Protein AF-A0A1U9X9N3-F1 (afdb_monomer)

Structure (mmCIF, N/CA/C/O backbone):
data_AF-A0A1U9X9N3-F1
#
_entry.id   AF-A0A1U9X9N3-F1
#
loop_
_atom_site.group_PDB
_atom_site.id
_atom_site.type_symbol
_atom_site.label_atom_id
_atom_site.label_alt_id
_atom_site.label_comp_id
_atom_site.label_asym_id
_atom_site.label_entity_id
_atom_site.label_seq_id
_atom_site.pdbx_PDB_ins_code
_atom_site.Cartn_x
_atom_site.Cartn_y
_atom_site.Cartn_z
_atom_site.occupancy
_atom_site.B_iso_or_equiv
_atom_site.auth_seq_id
_atom_site.auth_comp_id
_atom_site.auth_asym_id
_atom_site.auth_atom_id
_atom_site.pdbx_PDB_model_num
ATOM 1 N N . PRO A 1 1 ? 1.519 5.865 19.781 1.00 75.19 1 PRO A N 1
ATOM 2 C CA . PRO A 1 1 ? 1.475 5.989 21.269 1.00 75.19 1 PRO A CA 1
ATOM 3 C C . PRO A 1 1 ? 0.711 7.216 21.795 1.00 75.19 1 PRO A C 1
ATOM 5 O O . PRO A 1 1 ? -0.205 7.050 22.594 1.00 75.19 1 PRO A O 1
ATOM 8 N N . LEU A 1 2 ? 1.055 8.434 21.347 1.00 89.88 2 LEU A N 1
ATOM 9 C CA . LEU A 1 2 ? 0.393 9.666 21.807 1.00 89.88 2 LEU A CA 1
ATOM 10 C C . LEU A 1 2 ? -1.091 9.724 21.425 1.00 89.88 2 LEU A C 1
ATOM 12 O O . LEU A 1 2 ? -1.911 10.037 22.279 1.00 89.88 2 LEU A O 1
ATOM 16 N N . ALA A 1 3 ? -1.445 9.337 20.196 1.00 90.00 3 ALA A N 1
ATOM 17 C CA . ALA A 1 3 ? -2.841 9.275 19.763 1.00 90.00 3 ALA A CA 1
ATOM 18 C C . ALA A 1 3 ? -3.693 8.383 20.688 1.00 90.00 3 ALA A C 1
ATOM 20 O O . ALA A 1 3 ? -4.690 8.845 21.232 1.00 90.00 3 ALA A O 1
ATOM 21 N N . LYS A 1 4 ? -3.223 7.161 20.992 1.00 86.06 4 LYS A N 1
ATOM 22 C CA . LYS A 1 4 ? -3.864 6.256 21.966 1.00 86.06 4 LYS A CA 1
ATOM 23 C C . LYS A 1 4 ? -3.952 6.876 23.368 1.00 86.06 4 LYS A C 1
ATOM 25 O O . LYS A 1 4 ? -5.010 6.831 23.982 1.00 86.06 4 LYS A O 1
ATOM 30 N N . LYS A 1 5 ? -2.868 7.496 23.858 1.00 93.38 5 LYS A N 1
ATOM 31 C CA . LYS A 1 5 ? -2.826 8.172 25.171 1.00 93.38 5 LYS A CA 1
ATOM 32 C C . LYS A 1 5 ? -3.862 9.296 25.282 1.00 93.38 5 LYS A C 1
ATOM 34 O O . LYS A 1 5 ? -4.443 9.478 26.345 1.00 93.38 5 LYS A O 1
ATOM 39 N N . HIS A 1 6 ? -4.072 10.045 24.204 1.00 95.62 6 HIS A N 1
ATOM 40 C CA . HIS A 1 6 ? -4.991 11.182 24.159 1.00 95.62 6 HIS A CA 1
ATOM 41 C C . HIS A 1 6 ? -6.367 10.834 23.575 1.00 95.62 6 HIS A C 1
ATOM 43 O O . HIS A 1 6 ? -7.169 11.736 23.357 1.00 95.62 6 HIS A O 1
ATOM 49 N N . ASN A 1 7 ? -6.650 9.548 23.330 1.00 91.75 7 ASN A N 1
ATOM 50 C CA . ASN A 1 7 ? -7.876 9.075 22.683 1.00 91.75 7 ASN A CA 1
ATOM 51 C C . ASN A 1 7 ? -8.194 9.815 21.363 1.00 91.75 7 ASN A C 1
ATOM 53 O O . ASN A 1 7 ? -9.348 10.087 21.035 1.00 91.75 7 ASN A O 1
ATOM 57 N N . VAL A 1 8 ? -7.146 10.171 20.617 1.00 93.19 8 VAL A N 1
ATOM 58 C CA . VAL A 1 8 ? -7.236 10.812 19.305 1.00 93.19 8 VAL A CA 1
ATOM 59 C C . VAL A 1 8 ? -7.218 9.728 18.238 1.00 93.19 8 VAL A C 1
ATOM 61 O O . VAL A 1 8 ? -6.378 8.827 18.269 1.00 93.19 8 VAL A O 1
ATOM 64 N N . LYS A 1 9 ? -8.132 9.829 17.274 1.00 89.44 9 LYS A N 1
ATOM 65 C CA . LYS A 1 9 ? -8.157 8.944 16.109 1.00 89.44 9 LYS A CA 1
ATOM 66 C C . LYS A 1 9 ? -7.187 9.454 15.052 1.00 89.44 9 LYS A C 1
ATOM 68 O O . LYS A 1 9 ? -7.204 10.635 14.720 1.00 89.44 9 LYS A O 1
ATOM 73 N N . ILE A 1 10 ? -6.361 8.557 14.525 1.00 94.25 10 ILE A N 1
ATOM 74 C CA . ILE A 1 10 ? -5.579 8.808 13.315 1.00 94.25 10 ILE A CA 1
ATOM 75 C C . ILE A 1 10 ? -6.417 8.285 12.154 1.00 94.25 10 ILE A C 1
ATOM 77 O O . ILE A 1 10 ? -6.744 7.101 12.123 1.00 94.25 10 ILE A O 1
ATOM 81 N N . LEU A 1 11 ? -6.800 9.177 11.244 1.00 96.00 11 LEU A N 1
ATOM 82 C CA . LEU A 1 11 ? -7.567 8.827 10.055 1.00 96.00 11 LEU A CA 1
ATOM 83 C C . LEU A 1 11 ? -6.619 8.842 8.848 1.00 96.00 11 LEU A C 1
ATOM 85 O O . LEU A 1 11 ? -6.116 9.915 8.504 1.00 96.00 11 LEU A O 1
ATOM 89 N N . PRO A 1 12 ? -6.331 7.686 8.230 1.00 96.81 12 PRO A N 1
ATOM 90 C CA . PRO A 1 12 ? -5.408 7.625 7.106 1.00 96.81 12 PRO A CA 1
ATOM 91 C C . PRO A 1 12 ? -6.044 8.189 5.831 1.00 96.81 12 PRO A C 1
ATOM 93 O O . PRO A 1 12 ? -7.177 7.844 5.496 1.00 96.81 12 PRO A O 1
ATOM 96 N N . ALA A 1 13 ? -5.296 9.046 5.133 1.00 96.56 13 ALA A N 1
ATOM 97 C CA . ALA A 1 13 ? -5.672 9.607 3.831 1.00 96.56 13 ALA A CA 1
ATOM 98 C C . ALA A 1 13 ? -4.937 8.947 2.655 1.00 96.56 13 ALA A C 1
ATOM 100 O O . ALA A 1 13 ? -5.338 9.131 1.510 1.00 96.56 13 ALA A O 1
ATOM 101 N N . ASP A 1 14 ? -3.874 8.194 2.938 1.00 97.12 14 ASP A N 1
ATOM 102 C CA . ASP A 1 14 ? -3.262 7.279 1.980 1.00 97.12 14 ASP A CA 1
ATOM 103 C C . ASP A 1 14 ? -4.297 6.239 1.512 1.00 97.12 14 ASP A C 1
ATOM 105 O O . ASP A 1 14 ? -5.112 5.784 2.322 1.00 97.12 14 ASP A O 1
ATOM 109 N N . SER A 1 15 ? -4.326 5.908 0.218 1.00 97.50 15 SER A N 1
ATOM 110 C CA . SER A 1 15 ? -5.367 5.050 -0.367 1.00 97.50 15 SER A CA 1
ATOM 111 C C . SER A 1 15 ? -5.407 3.669 0.277 1.00 97.50 15 SER A C 1
ATOM 113 O O . SER A 1 15 ? -6.479 3.180 0.642 1.00 97.50 15 SER A O 1
ATOM 115 N N . GLU A 1 16 ? -4.245 3.066 0.472 1.00 98.50 16 GLU A N 1
ATOM 116 C CA . GLU A 1 16 ? -4.066 1.718 0.979 1.00 98.50 16 GLU A CA 1
ATOM 117 C C . GLU A 1 16 ? -4.401 1.638 2.465 1.00 98.50 16 GLU A C 1
ATOM 119 O O . GLU A 1 16 ? -5.140 0.745 2.893 1.00 98.50 16 GLU A O 1
ATOM 124 N N . HIS A 1 17 ? -3.950 2.610 3.254 1.00 98.69 17 HIS A N 1
ATOM 125 C CA . HIS A 1 17 ? -4.316 2.687 4.665 1.00 98.69 17 HIS A CA 1
ATOM 126 C C . HIS A 1 17 ? -5.789 3.059 4.866 1.00 98.69 17 HIS A C 1
ATOM 128 O O . HIS A 1 17 ? -6.439 2.526 5.765 1.00 98.69 17 HIS A O 1
ATOM 134 N N . SER A 1 18 ? -6.351 3.935 4.030 1.00 98.56 18 SER A N 1
ATOM 135 C CA . SER A 1 18 ? -7.784 4.250 4.038 1.00 98.56 18 SER A CA 1
ATOM 136 C C . SER A 1 18 ? -8.622 3.015 3.712 1.00 98.56 18 SER A C 1
ATOM 138 O O . SER A 1 18 ? -9.647 2.772 4.352 1.00 98.56 18 SER A O 1
ATOM 140 N N . ALA A 1 19 ? -8.169 2.187 2.772 1.00 98.75 19 ALA A N 1
ATOM 141 C CA . ALA A 1 19 ? -8.795 0.918 2.436 1.00 98.75 19 ALA A CA 1
ATOM 142 C C . ALA A 1 19 ? -8.767 -0.080 3.600 1.00 98.75 19 ALA A C 1
ATOM 144 O O . ALA A 1 19 ? -9.815 -0.631 3.944 1.00 98.75 19 ALA A O 1
ATOM 145 N N . ILE A 1 20 ? -7.618 -0.260 4.262 1.00 98.75 20 ILE A N 1
ATOM 146 C CA . ILE A 1 20 ? -7.512 -1.111 5.461 1.00 98.75 20 ILE A CA 1
ATOM 14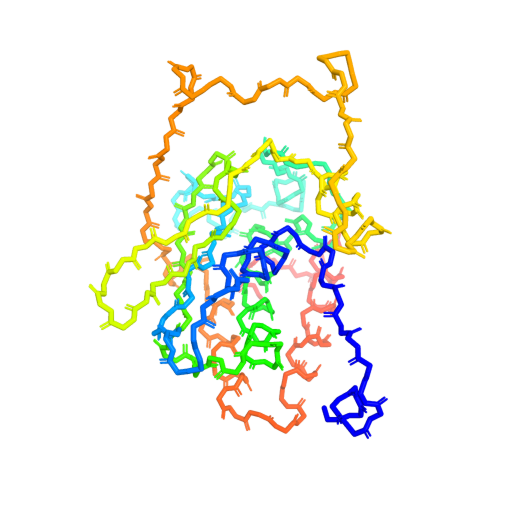7 C C . ILE A 1 20 ? -8.437 -0.587 6.558 1.00 98.75 20 ILE A C 1
ATOM 149 O O . ILE A 1 20 ? -9.252 -1.340 7.088 1.00 98.75 20 ILE A O 1
ATOM 153 N N . PHE A 1 21 ? -8.376 0.716 6.845 1.00 98.19 21 PHE A N 1
ATOM 154 C CA . PHE A 1 21 ? -9.221 1.364 7.843 1.00 98.19 21 PHE A CA 1
ATOM 155 C C . PHE A 1 21 ? -10.715 1.162 7.560 1.00 98.19 21 PHE A C 1
ATOM 157 O O . PHE A 1 21 ? -11.497 1.016 8.495 1.00 98.19 21 PHE A O 1
ATOM 164 N N . GLN A 1 22 ? -11.132 1.129 6.293 1.00 97.94 22 GLN A N 1
ATOM 165 C CA . GLN A 1 22 ? -12.508 0.812 5.906 1.00 97.94 22 GLN A CA 1
ATOM 166 C C . GLN A 1 22 ? -12.855 -0.663 6.098 1.00 97.94 22 GLN A C 1
ATOM 168 O O . GLN A 1 22 ? -13.927 -0.958 6.618 1.00 97.94 22 GLN A O 1
ATOM 173 N N . CYS A 1 23 ? -11.965 -1.580 5.720 1.00 98.31 23 CYS A N 1
ATOM 174 C CA . CYS A 1 23 ? -12.228 -3.015 5.819 1.00 98.31 23 CYS A CA 1
ATOM 175 C C . CYS A 1 23 ? -12.291 -3.515 7.269 1.00 98.31 23 CYS A C 1
ATOM 177 O O . CYS A 1 23 ? -13.034 -4.449 7.553 1.00 98.31 23 CYS A O 1
ATOM 179 N N . ILE A 1 24 ? -11.545 -2.895 8.191 1.00 97.56 24 ILE A N 1
ATOM 180 C CA . ILE A 1 24 ? -11.537 -3.303 9.606 1.00 97.56 24 ILE A CA 1
ATOM 181 C C . ILE A 1 24 ? -12.688 -2.708 10.430 1.00 97.56 24 ILE A C 1
ATOM 183 O O . ILE A 1 24 ? -12.866 -3.066 11.595 1.00 97.56 24 ILE A O 1
ATOM 187 N N . GLN A 1 25 ? -13.473 -1.786 9.866 1.00 95.44 25 GLN A N 1
ATOM 188 C CA . GLN A 1 25 ? -14.599 -1.192 10.583 1.00 95.44 25 GLN A CA 1
ATOM 189 C C . GLN A 1 25 ? -15.684 -2.233 10.856 1.00 95.44 25 GLN A C 1
ATOM 191 O O . GLN A 1 25 ? -16.259 -2.812 9.941 1.00 95.44 25 GLN A O 1
ATOM 196 N N . GLY A 1 26 ? -15.983 -2.436 12.139 1.00 94.06 26 GLY A N 1
ATOM 197 C CA . GLY A 1 26 ? -16.966 -3.421 12.591 1.00 94.06 26 GLY A CA 1
ATOM 198 C C . GLY A 1 26 ? -16.398 -4.824 12.810 1.00 94.06 26 GLY A C 1
ATOM 199 O O . GLY A 1 26 ? -17.139 -5.690 13.272 1.00 94.06 26 GLY A O 1
ATOM 200 N N . LEU A 1 27 ? -15.106 -5.054 12.545 1.00 96.25 27 LEU A N 1
ATOM 201 C CA . LEU A 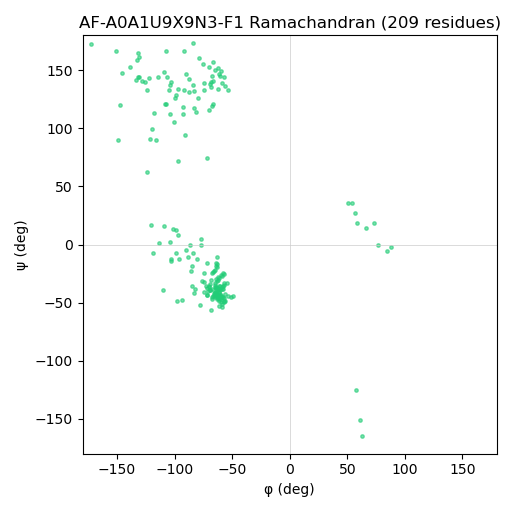1 27 ? -14.462 -6.306 12.928 1.00 96.25 27 LEU A CA 1
ATOM 202 C C . LEU A 1 27 ? -14.334 -6.406 14.459 1.00 96.25 27 LEU A C 1
ATOM 204 O O . LEU A 1 27 ? -14.006 -5.406 15.109 1.00 96.25 27 LEU A O 1
ATOM 208 N N . PRO A 1 28 ? -14.565 -7.593 15.054 1.00 95.62 28 PRO A N 1
ATOM 209 C CA . PRO A 1 28 ? -14.270 -7.802 16.462 1.00 95.62 28 PRO A CA 1
ATOM 210 C C . PRO A 1 28 ? -12.759 -7.735 16.721 1.00 95.62 28 PRO A C 1
ATOM 212 O O . PRO A 1 28 ? -11.936 -7.956 15.829 1.00 95.62 28 PRO A O 1
ATOM 215 N N . GLU A 1 29 ? -12.382 -7.433 17.962 1.00 93.19 29 GLU A N 1
ATOM 216 C CA . GLU A 1 29 ? -10.977 -7.421 18.376 1.00 93.19 29 GLU A CA 1
ATOM 217 C C . GLU A 1 29 ? -10.312 -8.782 18.101 1.00 93.19 29 GLU A C 1
ATOM 219 O O . GLU A 1 29 ? -10.903 -9.835 18.338 1.00 93.19 29 GLU A O 1
ATOM 224 N N . GLY A 1 30 ? -9.091 -8.760 17.557 1.00 95.06 30 GLY A N 1
ATOM 225 C CA . GLY A 1 30 ? -8.349 -9.969 17.179 1.00 95.06 30 GLY A CA 1
ATOM 226 C C . GLY A 1 30 ? -8.809 -10.642 15.880 1.00 95.06 30 GLY A C 1
ATOM 227 O O . GLY A 1 30 ? -8.212 -11.637 15.480 1.00 95.06 30 GLY A O 1
ATOM 228 N N . ALA A 1 31 ? -9.831 -10.118 15.192 1.00 97.50 31 ALA A N 1
ATOM 229 C CA . ALA A 1 31 ? -10.315 -10.708 13.943 1.00 97.50 31 ALA A CA 1
ATOM 230 C C . ALA A 1 31 ? -9.405 -10.454 12.738 1.00 97.50 31 ALA A C 1
ATOM 232 O O . ALA A 1 31 ? -9.463 -11.230 11.790 1.00 97.50 31 ALA A O 1
ATOM 233 N N . LEU A 1 32 ? -8.590 -9.394 12.750 1.00 98.19 32 LEU A N 1
ATOM 234 C CA . LEU A 1 32 ? -7.597 -9.146 11.705 1.00 98.19 32 LEU A CA 1
ATOM 235 C C . LEU A 1 32 ? -6.512 -10.227 11.786 1.00 98.19 32 LEU A C 1
ATOM 237 O O . LEU A 1 32 ? -5.854 -10.361 12.816 1.00 98.19 32 LEU A O 1
ATOM 241 N N . ARG A 1 33 ? -6.345 -10.999 10.711 1.00 98.19 33 ARG A N 1
ATOM 242 C CA . ARG A 1 33 ? -5.262 -11.976 10.569 1.00 98.19 33 ARG A CA 1
ATOM 243 C C . ARG A 1 33 ? -4.112 -11.406 9.758 1.00 98.19 33 ARG A C 1
ATOM 245 O O . ARG A 1 33 ? -2.972 -11.538 10.169 1.00 98.19 33 ARG A O 1
ATOM 252 N N . ARG A 1 34 ? -4.417 -10.807 8.607 1.00 98.50 34 ARG A N 1
ATOM 253 C CA . ARG A 1 34 ? -3.408 -10.360 7.644 1.00 98.50 34 ARG A CA 1
ATOM 254 C C . ARG A 1 34 ? -3.847 -9.087 6.945 1.00 98.50 34 ARG A C 1
ATOM 256 O O . ARG A 1 34 ? -5.032 -8.901 6.677 1.00 98.50 34 ARG A O 1
ATOM 263 N N . ILE A 1 35 ? -2.893 -8.242 6.591 1.00 98.88 35 ILE A N 1
ATOM 264 C CA . ILE A 1 35 ? -3.080 -7.116 5.679 1.00 98.88 35 ILE A CA 1
ATOM 265 C C . ILE A 1 35 ? -2.481 -7.494 4.326 1.00 98.88 35 ILE A C 1
ATOM 267 O O . ILE A 1 35 ? -1.384 -8.042 4.258 1.00 98.88 35 ILE A O 1
ATOM 271 N N . ILE A 1 36 ? -3.184 -7.175 3.243 1.00 98.88 36 ILE A N 1
ATOM 272 C CA . ILE A 1 36 ? -2.695 -7.349 1.877 1.00 98.88 36 ILE A CA 1
ATOM 273 C C . ILE A 1 36 ? -2.683 -5.968 1.218 1.00 98.88 36 ILE A C 1
ATOM 275 O O . ILE A 1 36 ? -3.717 -5.452 0.783 1.00 98.88 36 ILE A O 1
ATOM 279 N N . LEU A 1 37 ? -1.502 -5.360 1.183 1.00 98.75 37 LEU A N 1
ATOM 280 C CA . LEU A 1 37 ? -1.231 -4.084 0.536 1.00 98.75 37 LEU A CA 1
ATOM 281 C C . LEU A 1 37 ? -1.081 -4.302 -0.967 1.00 98.75 37 LEU A C 1
ATOM 283 O O . LEU A 1 37 ? -0.258 -5.106 -1.415 1.00 98.75 37 LEU A O 1
ATOM 287 N N . THR A 1 38 ? -1.845 -3.566 -1.767 1.00 98.69 38 THR A N 1
ATOM 288 C CA . THR A 1 38 ? -1.672 -3.627 -3.218 1.00 98.69 38 THR A CA 1
ATOM 289 C C . THR A 1 38 ? -0.671 -2.584 -3.692 1.00 98.69 38 THR A C 1
ATOM 291 O O . THR A 1 38 ? -0.566 -1.506 -3.123 1.00 98.69 38 THR A O 1
ATOM 294 N N . ALA A 1 39 ? 0.086 -2.886 -4.741 1.00 98.19 39 ALA A N 1
ATOM 295 C CA . ALA A 1 39 ? 0.978 -1.941 -5.395 1.00 98.19 39 ALA A CA 1
ATOM 296 C C . ALA A 1 39 ? 0.784 -1.976 -6.911 1.00 98.19 39 ALA A C 1
ATOM 298 O O . ALA A 1 39 ? 0.614 -3.040 -7.501 1.00 98.19 39 ALA A O 1
ATOM 299 N N . SER A 1 40 ? 0.889 -0.827 -7.580 1.00 96.69 40 SER A N 1
ATOM 300 C CA . SER A 1 40 ? 0.798 -0.759 -9.048 1.00 96.69 40 SER A CA 1
ATOM 301 C C . SER A 1 40 ? 1.962 -1.467 -9.758 1.00 96.69 40 SER A C 1
ATOM 303 O O . SER A 1 40 ? 1.833 -1.821 -10.933 1.00 96.69 40 SER A O 1
ATOM 305 N N . GLY A 1 41 ? 3.097 -1.636 -9.065 1.00 95.88 41 GLY A N 1
ATOM 306 C CA . GLY A 1 41 ? 4.387 -2.084 -9.603 1.00 95.88 41 GLY A CA 1
ATOM 307 C C . GLY A 1 41 ? 5.250 -0.965 -10.210 1.00 95.88 41 GLY A C 1
ATOM 308 O O . GLY A 1 41 ? 6.388 -1.224 -10.611 1.00 95.88 41 GLY A O 1
ATOM 309 N N . GLY A 1 42 ? 4.717 0.257 -10.304 1.00 95.88 42 GLY A N 1
ATOM 310 C CA . GLY A 1 42 ? 5.413 1.413 -10.864 1.00 95.88 42 GLY A CA 1
ATOM 311 C C . GLY A 1 42 ? 5.798 1.272 -12.342 1.00 95.88 42 GLY A C 1
ATOM 312 O O . GLY A 1 42 ? 5.293 0.412 -13.069 1.00 95.88 42 GLY A O 1
ATOM 313 N N . ALA A 1 43 ? 6.701 2.146 -12.796 1.00 96.31 43 ALA A N 1
ATOM 314 C CA . ALA A 1 43 ? 7.086 2.284 -14.206 1.00 96.31 43 ALA A CA 1
ATOM 315 C C . ALA A 1 43 ? 7.714 1.014 -14.818 1.00 96.31 43 ALA A C 1
ATOM 317 O O . ALA A 1 43 ? 7.582 0.767 -16.015 1.00 96.31 43 ALA A O 1
ATOM 318 N N . PHE A 1 44 ? 8.378 0.185 -14.005 1.00 96.69 44 PHE A N 1
ATOM 319 C CA . PHE A 1 44 ? 9.179 -0.953 -14.478 1.00 96.69 44 PHE A CA 1
ATOM 320 C C . PHE A 1 44 ? 8.565 -2.325 -14.180 1.00 96.69 44 PHE A C 1
ATOM 322 O O . PHE A 1 44 ? 9.250 -3.351 -14.279 1.00 96.69 44 PHE A O 1
ATOM 329 N N . ARG A 1 45 ? 7.272 -2.367 -13.836 1.00 94.81 45 ARG A N 1
ATOM 330 C CA . ARG A 1 45 ? 6.558 -3.600 -13.456 1.00 94.81 45 ARG A CA 1
ATOM 331 C C . ARG A 1 45 ? 6.533 -4.688 -14.526 1.00 94.81 45 ARG A C 1
ATOM 333 O O . ARG A 1 45 ? 6.396 -5.862 -14.180 1.00 94.81 45 ARG A O 1
ATOM 340 N N . ASP A 1 46 ? 6.645 -4.288 -15.792 1.00 94.12 46 ASP A N 1
ATOM 341 C CA . ASP A 1 46 ? 6.608 -5.169 -16.966 1.00 94.12 46 ASP A CA 1
ATOM 342 C C . ASP A 1 46 ? 7.960 -5.204 -17.709 1.00 94.12 46 ASP A C 1
ATOM 344 O O . ASP A 1 46 ? 8.110 -5.886 -18.721 1.00 94.12 46 ASP A O 1
ATOM 348 N N . LEU A 1 47 ? 8.972 -4.488 -17.203 1.00 95.44 47 LEU A N 1
ATOM 349 C CA . LEU A 1 47 ? 10.329 -4.504 -17.749 1.00 95.44 47 LEU A CA 1
ATOM 350 C C . LEU A 1 47 ? 11.104 -5.710 -17.182 1.00 95.44 47 LEU A C 1
ATOM 352 O O . LEU A 1 47 ? 11.023 -5.943 -15.983 1.00 95.44 47 LEU A O 1
ATOM 356 N N . PRO A 1 48 ? 11.892 -6.470 -17.956 1.00 95.12 48 PRO A N 1
ATOM 357 C CA . PRO A 1 48 ? 12.779 -7.494 -17.394 1.00 95.12 48 PRO A CA 1
ATOM 358 C C . PRO A 1 48 ? 13.828 -6.903 -16.438 1.00 95.12 48 PRO A C 1
ATOM 360 O O . PRO A 1 48 ? 14.283 -5.775 -16.640 1.00 95.12 48 PRO A O 1
ATOM 363 N N . VAL A 1 49 ? 14.214 -7.650 -15.400 1.00 94.88 49 VAL A N 1
ATOM 364 C CA . VAL A 1 49 ? 15.152 -7.190 -14.353 1.00 94.88 49 VAL A CA 1
ATOM 365 C C . VAL A 1 49 ? 16.506 -6.796 -14.943 1.00 94.88 49 VAL A C 1
ATOM 367 O O . VAL A 1 49 ? 17.090 -5.787 -14.558 1.00 94.88 49 VAL A O 1
ATOM 370 N N . GLU A 1 50 ? 16.969 -7.517 -15.959 1.00 95.31 50 GLU A N 1
ATOM 371 C CA . GLU A 1 50 ? 18.274 -7.326 -16.598 1.00 95.31 50 GLU A CA 1
ATOM 372 C C . GLU A 1 50 ? 18.397 -5.968 -17.303 1.00 95.31 50 GLU A C 1
ATOM 374 O O . GLU A 1 50 ? 19.508 -5.483 -17.525 1.00 95.31 50 GLU A O 1
ATOM 379 N N . LYS A 1 51 ? 17.260 -5.350 -17.652 1.00 96.19 51 LYS A N 1
ATOM 380 C CA . LYS A 1 51 ? 17.195 -4.034 -18.298 1.00 96.19 51 LYS A CA 1
ATOM 381 C C . LYS A 1 51 ? 17.159 -2.873 -17.303 1.00 96.19 51 LYS A C 1
ATOM 383 O O . LYS A 1 51 ? 17.341 -1.733 -17.719 1.00 96.19 51 LYS A O 1
ATOM 388 N N . LEU A 1 52 ? 16.969 -3.130 -16.004 1.00 96.56 52 LEU A N 1
ATOM 389 C CA . LEU A 1 52 ? 16.897 -2.074 -14.984 1.00 96.56 52 LEU A CA 1
ATOM 390 C C . LEU A 1 52 ? 18.197 -1.272 -14.870 1.00 96.56 52 LEU A C 1
ATOM 392 O O . LEU A 1 52 ? 18.155 -0.088 -14.571 1.00 96.56 52 LEU A O 1
ATOM 396 N N . LYS A 1 53 ? 19.348 -1.872 -15.189 1.00 95.25 53 LYS A N 1
ATOM 397 C CA . LYS A 1 53 ? 20.649 -1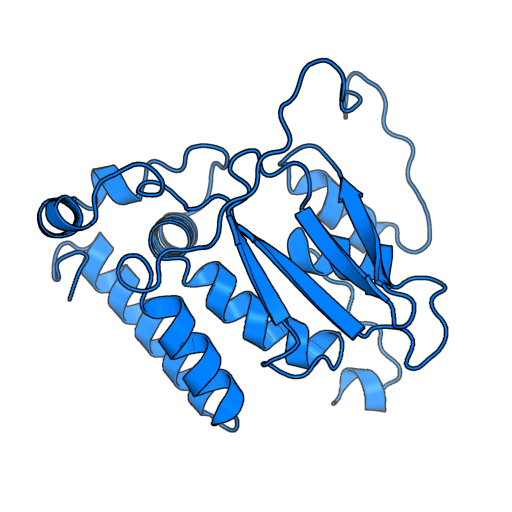.177 -15.208 1.00 95.25 53 LYS A CA 1
ATOM 398 C C . LYS A 1 53 ? 20.737 -0.045 -16.247 1.00 95.25 53 LYS A C 1
ATOM 400 O O . LYS A 1 53 ? 21.653 0.769 -16.192 1.00 95.25 53 LYS A O 1
ATOM 405 N N . GLU A 1 54 ? 19.834 -0.021 -17.229 1.00 94.81 54 GLU A N 1
ATOM 406 C CA . GLU A 1 54 ? 19.869 0.917 -18.361 1.00 94.81 54 GLU A CA 1
ATOM 407 C C . GLU A 1 54 ? 18.856 2.059 -18.213 1.00 94.81 54 GLU A C 1
ATOM 409 O O . GLU A 1 54 ? 18.939 3.044 -18.953 1.00 94.81 54 GLU A O 1
ATOM 414 N N . VAL A 1 55 ? 17.917 1.949 -17.264 1.00 96.88 55 VAL A N 1
ATOM 415 C CA . VAL A 1 55 ? 16.813 2.906 -17.116 1.00 96.88 55 VAL A CA 1
ATOM 416 C C . VAL A 1 55 ? 17.322 4.274 -16.682 1.00 96.88 55 VAL A C 1
ATOM 418 O O . VAL A 1 55 ? 18.284 4.402 -15.920 1.00 96.88 55 VAL A O 1
ATOM 421 N N . LYS A 1 56 ? 16.663 5.319 -17.179 1.00 95.94 56 LYS A N 1
ATOM 422 C CA . LYS A 1 56 ? 16.977 6.707 -16.839 1.00 95.94 56 LYS A CA 1
ATOM 423 C C . LYS A 1 56 ? 15.913 7.296 -15.927 1.00 95.94 56 LYS A C 1
ATOM 425 O O . LYS A 1 56 ? 14.805 6.771 -15.813 1.00 95.94 56 LYS A O 1
ATOM 430 N N . VAL A 1 57 ? 16.226 8.445 -15.332 1.00 96.69 57 VAL A N 1
ATOM 431 C CA . VAL A 1 57 ? 15.275 9.234 -14.532 1.00 96.69 57 VAL A CA 1
ATOM 432 C C . VAL A 1 57 ? 13.984 9.473 -15.310 1.00 96.69 57 VAL A C 1
ATOM 434 O O . VAL A 1 57 ? 12.893 9.249 -14.794 1.00 96.69 57 VAL A O 1
ATOM 437 N N . ALA A 1 58 ? 14.099 9.846 -16.588 1.00 96.56 58 ALA A N 1
ATOM 438 C CA . ALA A 1 58 ? 12.948 10.070 -17.458 1.00 96.56 58 ALA A CA 1
ATOM 439 C C . ALA A 1 58 ? 12.046 8.832 -17.619 1.00 96.56 58 ALA A C 1
ATOM 441 O O . ALA A 1 58 ? 10.856 8.994 -17.872 1.00 96.56 58 ALA A O 1
ATOM 442 N N . ASP A 1 59 ? 12.578 7.616 -17.478 1.00 96.19 59 ASP A N 1
ATOM 443 C CA . ASP A 1 59 ? 11.787 6.385 -17.539 1.00 96.19 59 ASP A CA 1
ATOM 444 C C . ASP A 1 59 ? 11.130 6.077 -16.197 1.00 96.19 59 ASP A C 1
ATOM 446 O O . ASP A 1 59 ? 9.946 5.750 -16.159 1.00 96.19 59 ASP A O 1
ATOM 450 N N . ALA A 1 60 ? 11.859 6.272 -15.094 1.00 95.62 60 ALA A N 1
ATOM 451 C CA . ALA A 1 60 ? 11.331 6.083 -13.745 1.00 95.62 60 ALA A CA 1
ATOM 452 C C . ALA A 1 60 ? 10.169 7.041 -13.441 1.00 95.62 60 ALA A C 1
ATOM 454 O O . ALA A 1 60 ? 9.255 6.682 -12.707 1.00 95.62 60 ALA A O 1
ATOM 455 N N . LEU A 1 61 ? 10.169 8.234 -14.049 1.00 96.31 61 LEU A N 1
ATOM 456 C CA . LEU A 1 61 ? 9.124 9.248 -13.888 1.00 96.31 61 LEU A CA 1
ATOM 457 C C . LEU A 1 61 ? 7.823 8.973 -14.674 1.00 96.31 61 LEU A C 1
ATOM 459 O O . LEU A 1 61 ? 6.881 9.759 -14.574 1.00 96.31 61 LEU A O 1
ATOM 463 N N . LYS A 1 62 ? 7.731 7.874 -15.436 1.00 93.94 62 LYS A N 1
ATOM 464 C CA . LYS A 1 62 ? 6.541 7.505 -16.228 1.00 93.94 62 LYS A CA 1
ATOM 465 C C . LYS A 1 62 ? 5.667 6.491 -15.484 1.00 93.94 62 LYS A C 1
ATOM 467 O O . LYS A 1 62 ? 5.611 5.317 -15.851 1.00 93.94 62 LYS A O 1
ATOM 472 N N . HIS A 1 63 ? 4.974 6.924 -14.431 1.00 93.00 63 HIS A N 1
ATOM 473 C CA . HIS A 1 63 ? 4.040 6.038 -13.731 1.00 93.00 63 HIS A CA 1
ATOM 474 C C . HIS A 1 63 ? 2.812 5.708 -14.618 1.00 93.00 63 HIS A C 1
ATOM 476 O O . HIS A 1 63 ? 2.237 6.620 -15.208 1.00 93.00 63 HIS A O 1
ATOM 482 N N . PRO A 1 64 ? 2.354 4.438 -14.690 1.00 90.56 64 PRO A N 1
ATOM 483 C CA . PRO A 1 64 ? 1.265 4.031 -15.589 1.00 90.56 64 PRO A CA 1
ATOM 484 C C . PRO A 1 64 ? -0.136 4.555 -15.214 1.00 90.56 64 PRO A C 1
ATOM 486 O O . PRO A 1 64 ? -0.917 4.856 -16.109 1.00 90.56 64 PRO A O 1
ATOM 489 N N . ASN A 1 65 ? -0.459 4.659 -13.917 1.00 88.44 65 ASN A N 1
ATOM 490 C CA . ASN A 1 65 ? -1.819 4.998 -13.446 1.00 88.44 65 ASN A CA 1
ATOM 491 C C . ASN A 1 65 ? -1.949 6.395 -12.806 1.00 88.44 65 ASN A C 1
ATOM 493 O O . ASN A 1 65 ? -2.954 7.070 -12.989 1.00 88.44 65 ASN A O 1
ATOM 497 N N . TRP A 1 66 ? -0.952 6.810 -12.022 1.00 88.69 66 TRP A N 1
ATOM 498 C CA . TRP A 1 66 ? -0.988 8.006 -11.185 1.00 88.69 66 TRP A CA 1
ATOM 499 C C . TRP A 1 66 ? -0.122 9.141 -11.739 1.00 88.69 66 TRP A C 1
ATOM 501 O O . TRP A 1 66 ? 0.981 8.909 -12.229 1.00 88.69 66 TRP A O 1
ATOM 511 N N . ASN A 1 67 ? -0.588 10.381 -11.580 1.00 89.00 67 ASN A N 1
ATOM 512 C CA . ASN A 1 67 ? 0.219 11.583 -11.784 1.00 89.00 67 ASN A CA 1
ATOM 513 C C . ASN A 1 67 ? 0.680 12.113 -10.419 1.00 89.00 67 ASN A C 1
ATOM 515 O O . ASN A 1 67 ? -0.128 12.645 -9.658 1.00 89.00 67 ASN A O 1
ATOM 519 N N . MET A 1 68 ? 1.959 11.923 -10.092 1.00 91.56 68 MET A N 1
ATOM 520 C CA . MET A 1 68 ? 2.520 12.187 -8.762 1.00 91.56 68 MET A CA 1
ATOM 521 C C . MET A 1 68 ? 3.813 13.003 -8.845 1.00 91.56 68 MET A C 1
ATOM 523 O O . MET A 1 68 ? 4.445 13.119 -9.897 1.00 91.56 68 MET A O 1
ATOM 527 N N . GLY A 1 69 ? 4.232 13.560 -7.706 1.00 93.94 69 GLY A N 1
ATOM 528 C CA . GLY A 1 69 ? 5.527 14.227 -7.586 1.00 93.94 69 GLY A CA 1
ATOM 529 C C . GLY A 1 69 ? 6.696 13.267 -7.831 1.00 93.94 69 GLY A C 1
ATOM 530 O O . GLY A 1 69 ? 6.601 12.075 -7.544 1.00 93.94 69 GLY A O 1
ATOM 531 N N . LYS A 1 70 ? 7.824 13.800 -8.322 1.00 96.25 70 LYS A N 1
ATOM 532 C CA . LYS A 1 70 ? 8.987 13.005 -8.762 1.00 96.25 70 LYS A CA 1
ATOM 533 C C . LYS A 1 70 ? 9.440 11.958 -7.739 1.00 96.25 70 LYS A C 1
ATOM 535 O O . LYS A 1 70 ? 9.666 10.817 -8.118 1.00 96.25 70 LYS A O 1
ATOM 540 N N . LYS A 1 71 ? 9.517 12.339 -6.459 1.00 96.50 71 LYS A N 1
ATOM 541 C CA . LYS A 1 71 ? 9.949 11.456 -5.367 1.00 96.50 71 LYS A CA 1
ATOM 542 C C . LYS A 1 71 ? 9.058 10.219 -5.250 1.00 96.50 71 LYS A C 1
ATOM 544 O O . LYS A 1 71 ? 9.545 9.101 -5.340 1.00 96.50 71 LYS A O 1
ATOM 549 N N . ILE A 1 72 ? 7.745 10.425 -5.133 1.00 94.44 72 ILE A N 1
ATOM 550 C CA . ILE A 1 72 ? 6.762 9.337 -4.991 1.00 94.44 72 ILE A CA 1
ATOM 551 C C . ILE A 1 72 ? 6.731 8.471 -6.254 1.00 94.44 72 ILE A C 1
ATOM 553 O O . ILE A 1 72 ? 6.608 7.252 -6.181 1.00 94.44 72 ILE A O 1
ATOM 557 N N . THR A 1 73 ? 6.881 9.087 -7.425 1.00 97.19 73 THR A N 1
ATOM 558 C CA . THR A 1 73 ? 6.940 8.356 -8.690 1.00 97.19 73 THR A CA 1
ATOM 559 C C . THR A 1 73 ? 8.142 7.406 -8.753 1.00 97.19 73 THR A C 1
ATOM 561 O O . THR A 1 73 ? 7.976 6.252 -9.150 1.00 97.19 73 THR A O 1
ATOM 564 N N . VAL A 1 74 ? 9.328 7.850 -8.317 1.00 97.94 74 VAL A N 1
ATOM 565 C CA . VAL A 1 74 ? 10.522 6.991 -8.221 1.00 97.94 74 VAL A CA 1
ATOM 566 C C . VAL A 1 74 ? 10.333 5.906 -7.159 1.00 97.94 74 VAL A C 1
ATOM 568 O O . VAL A 1 74 ? 10.589 4.740 -7.450 1.00 97.94 74 VAL A O 1
ATOM 571 N N . ASP A 1 75 ? 9.807 6.249 -5.980 1.00 98.00 75 ASP A N 1
ATOM 572 C CA . ASP A 1 75 ? 9.501 5.269 -4.929 1.00 98.00 75 ASP A CA 1
ATOM 573 C C . ASP A 1 75 ? 8.533 4.187 -5.415 1.00 98.00 75 ASP A C 1
ATOM 575 O O . ASP A 1 75 ? 8.682 3.020 -5.072 1.00 98.00 75 ASP A O 1
ATOM 579 N N . SER A 1 76 ? 7.547 4.551 -6.236 1.00 97.38 76 SER A N 1
ATOM 580 C CA . SER A 1 76 ? 6.628 3.589 -6.843 1.00 97.38 76 SER A CA 1
ATOM 581 C C . SER A 1 76 ? 7.329 2.687 -7.855 1.00 97.38 76 SER A C 1
ATOM 583 O O . SER A 1 76 ? 7.050 1.489 -7.910 1.00 97.38 76 SER A O 1
ATOM 585 N N . ALA A 1 77 ? 8.274 3.225 -8.632 1.00 97.31 77 ALA A N 1
ATOM 586 C CA . ALA A 1 77 ? 9.084 2.436 -9.557 1.00 97.31 77 ALA A CA 1
ATOM 587 C C . ALA A 1 77 ? 9.975 1.414 -8.836 1.00 97.31 77 ALA A C 1
ATOM 589 O O . ALA A 1 77 ? 10.264 0.371 -9.415 1.00 97.31 77 ALA A O 1
ATOM 590 N N . THR A 1 78 ? 10.400 1.689 -7.601 1.00 97.38 78 THR A N 1
ATOM 591 C CA . THR A 1 78 ? 11.209 0.781 -6.771 1.00 97.38 78 THR A CA 1
ATOM 592 C C . THR A 1 78 ? 10.390 -0.011 -5.752 1.00 97.38 78 THR A C 1
ATOM 594 O O . THR A 1 78 ? 10.962 -0.882 -5.111 1.00 97.38 78 THR A O 1
ATOM 597 N N . LEU A 1 79 ? 9.089 0.262 -5.589 1.00 97.88 79 LEU A N 1
ATOM 598 C CA . LEU A 1 79 ? 8.229 -0.173 -4.471 1.00 97.88 79 LEU A CA 1
ATOM 599 C C . LEU A 1 79 ? 8.686 0.270 -3.074 1.00 97.88 79 LEU A C 1
ATOM 601 O O . LEU A 1 79 ? 8.201 -0.254 -2.068 1.00 97.88 79 LEU A O 1
ATOM 605 N N . PHE A 1 80 ? 9.554 1.277 -2.987 1.00 98.19 80 PHE A N 1
ATOM 606 C CA . PHE A 1 80 ? 9.951 1.842 -1.701 1.00 98.19 80 PHE A CA 1
ATOM 607 C C . PHE A 1 80 ? 8.754 2.445 -0.958 1.00 98.19 80 PHE A C 1
ATOM 609 O O . PHE A 1 80 ? 8.653 2.299 0.258 1.00 98.19 80 PHE A O 1
ATOM 616 N N . ASN A 1 81 ? 7.802 3.046 -1.685 1.00 97.50 81 ASN A N 1
ATOM 617 C CA . ASN A 1 81 ? 6.562 3.553 -1.092 1.00 97.50 81 ASN A CA 1
ATOM 618 C C . ASN A 1 81 ? 5.817 2.431 -0.360 1.00 97.50 81 ASN A C 1
ATOM 620 O O . ASN A 1 81 ? 5.443 2.589 0.794 1.00 97.50 81 ASN A O 1
ATOM 624 N N . LYS A 1 82 ? 5.695 1.260 -0.994 1.00 97.94 82 LYS A N 1
ATOM 625 C CA . LYS A 1 82 ? 4.981 0.124 -0.419 1.00 97.94 82 LYS A CA 1
ATOM 626 C C . LYS A 1 82 ? 5.726 -0.468 0.775 1.00 97.94 82 LYS A C 1
ATOM 628 O O . LYS A 1 82 ? 5.098 -0.890 1.738 1.00 97.94 82 LYS A O 1
ATOM 633 N N . GLY A 1 83 ? 7.058 -0.451 0.740 1.00 98.19 83 GLY A N 1
ATOM 634 C CA . GLY A 1 83 ? 7.885 -0.783 1.898 1.00 98.19 83 GLY A CA 1
ATOM 635 C C . GLY A 1 83 ? 7.639 0.148 3.093 1.00 98.19 83 GLY A C 1
ATOM 636 O O . GLY A 1 83 ? 7.501 -0.322 4.220 1.00 98.19 83 GLY A O 1
ATOM 637 N N . LEU A 1 84 ? 7.527 1.460 2.863 1.00 98.31 84 LEU A N 1
ATOM 638 C CA . LEU A 1 84 ? 7.162 2.413 3.919 1.00 98.31 84 LEU A CA 1
ATOM 639 C C . LEU A 1 84 ? 5.745 2.157 4.444 1.00 98.31 84 LEU A C 1
ATOM 641 O O . LEU A 1 84 ? 5.544 2.127 5.656 1.00 98.31 84 LEU A O 1
ATOM 645 N N . GLU A 1 85 ? 4.794 1.868 3.559 1.00 98.56 85 GLU A N 1
ATOM 646 C CA . GLU A 1 85 ? 3.422 1.543 3.952 1.00 98.56 85 GLU A CA 1
ATOM 647 C C . GLU A 1 85 ? 3.325 0.255 4.787 1.00 98.56 85 GLU A C 1
ATOM 649 O O . GLU A 1 85 ? 2.487 0.172 5.677 1.00 98.56 85 GLU A O 1
ATOM 654 N N . VAL A 1 86 ? 4.203 -0.738 4.583 1.00 98.75 86 VAL A N 1
ATOM 655 C CA . VAL A 1 86 ? 4.301 -1.910 5.479 1.00 98.75 86 VAL A CA 1
ATOM 656 C C . VAL A 1 86 ? 4.630 -1.476 6.912 1.00 98.75 86 VAL A C 1
ATOM 658 O O . VAL A 1 86 ? 4.008 -1.940 7.869 1.00 98.75 86 VAL A O 1
ATOM 661 N N . ILE A 1 87 ? 5.595 -0.566 7.072 1.00 98.50 87 ILE A N 1
ATOM 662 C CA . ILE A 1 87 ? 5.992 -0.031 8.382 1.00 98.50 87 ILE A CA 1
ATOM 663 C C . ILE A 1 87 ? 4.846 0.779 8.997 1.00 98.50 87 ILE A C 1
ATOM 665 O O . ILE A 1 87 ? 4.544 0.644 10.183 1.00 98.50 87 ILE A O 1
ATOM 669 N N . GLU A 1 88 ? 4.187 1.614 8.202 1.00 97.69 88 GLU A N 1
ATOM 670 C CA . GLU A 1 88 ? 3.054 2.423 8.649 1.00 97.69 88 GLU A CA 1
ATOM 671 C C . GLU A 1 88 ? 1.863 1.552 9.067 1.00 97.69 88 GLU A C 1
ATOM 673 O O . GLU A 1 88 ? 1.307 1.766 10.147 1.00 97.69 88 GLU A O 1
ATOM 678 N N . ALA A 1 89 ? 1.525 0.519 8.292 1.00 98.44 89 ALA A N 1
ATOM 679 C CA . ALA A 1 89 ? 0.446 -0.416 8.589 1.00 98.44 89 ALA A CA 1
ATOM 680 C C . ALA A 1 89 ? 0.682 -1.172 9.906 1.00 98.44 89 ALA A C 1
ATOM 682 O O . ALA A 1 89 ? -0.260 -1.328 10.690 1.00 98.44 89 ALA A O 1
ATOM 683 N N . HIS A 1 90 ? 1.930 -1.554 10.207 1.00 97.31 90 HIS A N 1
ATOM 684 C CA . HIS A 1 90 ? 2.302 -2.115 11.510 1.00 97.31 90 HIS A CA 1
ATOM 685 C C . HIS A 1 90 ? 1.939 -1.157 12.658 1.00 97.31 90 HIS A C 1
ATOM 687 O O . HIS A 1 90 ? 1.264 -1.544 13.615 1.00 97.31 90 HIS A O 1
ATOM 693 N N . TYR A 1 91 ? 2.305 0.124 12.554 1.00 94.38 91 TYR A N 1
ATOM 694 C CA . TYR A 1 91 ? 2.022 1.105 13.608 1.00 94.38 91 TYR A CA 1
ATOM 695 C C . TYR A 1 91 ? 0.556 1.554 13.679 1.00 94.38 91 TYR A C 1
ATOM 697 O O . TYR A 1 91 ? 0.080 1.894 14.768 1.00 94.38 91 TYR A O 1
ATOM 705 N N . LEU A 1 92 ? -0.146 1.601 12.547 1.00 95.31 92 LEU A N 1
ATOM 706 C CA . LEU A 1 92 ? -1.527 2.080 12.455 1.00 95.31 92 LEU A CA 1
ATOM 707 C C . LEU A 1 92 ? -2.546 1.007 12.841 1.00 95.31 92 LEU A C 1
ATOM 709 O O . LEU A 1 92 ? -3.539 1.331 13.495 1.00 95.31 92 LEU A O 1
ATOM 713 N N . PHE A 1 93 ? -2.298 -0.249 12.470 1.00 95.50 93 PHE A N 1
ATOM 714 C CA . PHE A 1 93 ? -3.267 -1.339 12.612 1.00 95.50 93 PHE A CA 1
ATOM 715 C C . PHE A 1 93 ? -2.796 -2.474 13.525 1.00 95.50 93 PHE A C 1
ATOM 717 O O . PHE A 1 93 ? -3.599 -3.339 13.864 1.00 95.50 93 PHE A O 1
ATOM 724 N N . GLY A 1 94 ? -1.535 -2.458 13.969 1.00 93.25 94 GLY A N 1
ATOM 725 C CA . GLY A 1 94 ? -0.998 -3.449 14.904 1.00 93.25 94 GLY A CA 1
ATOM 726 C C . GLY A 1 94 ? -0.747 -4.826 14.288 1.00 93.25 94 GLY A C 1
ATOM 727 O O . GLY A 1 94 ? -0.659 -5.795 15.033 1.00 93.25 94 GLY A O 1
ATOM 728 N N . ALA A 1 95 ? -0.664 -4.924 12.958 1.00 96.50 95 ALA A N 1
ATOM 729 C CA . ALA A 1 95 ? -0.288 -6.160 12.278 1.00 96.50 95 ALA A CA 1
ATOM 730 C C . ALA A 1 95 ? 1.221 -6.409 12.419 1.00 96.50 95 ALA A C 1
ATOM 732 O O . ALA A 1 95 ? 2.021 -5.479 12.293 1.00 96.50 95 ALA A O 1
ATOM 733 N N . GLU A 1 96 ? 1.621 -7.654 12.662 1.00 97.69 96 GLU A N 1
ATOM 734 C CA . GLU A 1 96 ? 3.032 -8.041 12.629 1.00 97.69 96 GLU A CA 1
ATOM 735 C C . GLU A 1 96 ? 3.558 -8.009 11.191 1.00 97.69 96 GLU A C 1
ATOM 737 O O . GLU A 1 96 ? 2.809 -8.205 10.238 1.00 97.69 96 GLU A O 1
ATOM 742 N N . TYR A 1 97 ? 4.860 -7.775 11.010 1.00 98.44 97 TYR A N 1
ATOM 743 C CA . TYR A 1 97 ? 5.447 -7.645 9.670 1.00 98.44 97 TYR A CA 1
ATOM 744 C C . TYR A 1 97 ? 5.223 -8.877 8.788 1.00 98.44 97 TYR A C 1
ATOM 746 O O . TYR A 1 97 ? 5.008 -8.736 7.589 1.00 98.44 97 TYR A O 1
ATOM 754 N N . ASP A 1 98 ? 5.239 -10.075 9.369 1.00 97.75 98 ASP A N 1
ATOM 755 C CA . ASP A 1 98 ? 5.013 -11.319 8.623 1.00 97.75 98 ASP A CA 1
ATOM 756 C C . ASP A 1 98 ? 3.537 -11.487 8.196 1.00 97.75 98 ASP A C 1
ATOM 758 O O . ASP A 1 98 ? 3.239 -12.234 7.261 1.00 97.75 98 ASP A O 1
ATOM 762 N N . ASP A 1 99 ? 2.635 -10.709 8.802 1.00 98.50 99 ASP A N 1
ATOM 763 C CA . ASP A 1 99 ? 1.203 -10.645 8.508 1.00 98.50 99 ASP A CA 1
ATOM 764 C C . ASP A 1 99 ? 0.831 -9.452 7.604 1.00 98.50 99 ASP A C 1
ATOM 766 O O . ASP A 1 99 ? -0.348 -9.133 7.434 1.00 98.50 99 ASP A O 1
ATOM 770 N N . ILE A 1 100 ? 1.813 -8.786 6.986 1.00 98.75 100 ILE A N 1
ATOM 771 C CA . ILE A 1 100 ? 1.589 -7.737 5.983 1.00 98.75 100 ILE A CA 1
ATOM 772 C C . ILE A 1 100 ? 2.194 -8.201 4.659 1.00 98.75 100 ILE A C 1
ATOM 774 O O . ILE A 1 100 ? 3.409 -8.321 4.521 1.00 98.75 100 ILE A O 1
ATOM 778 N N . GLU A 1 101 ? 1.353 -8.458 3.662 1.00 98.50 101 GLU A N 1
ATOM 779 C CA . GLU A 1 101 ? 1.762 -8.888 2.323 1.00 98.50 101 GLU A CA 1
ATOM 780 C C . GLU A 1 101 ? 1.679 -7.755 1.314 1.00 98.50 101 GLU A C 1
ATOM 782 O O . GLU A 1 101 ? 0.693 -7.026 1.282 1.00 98.50 101 GLU A O 1
ATOM 787 N N . ILE A 1 102 ? 2.668 -7.675 0.426 1.00 98.75 102 ILE A N 1
ATOM 788 C CA . ILE A 1 102 ? 2.598 -6.840 -0.770 1.00 98.75 102 ILE A CA 1
ATOM 789 C C . ILE A 1 102 ? 2.203 -7.704 -1.969 1.00 98.75 102 ILE A C 1
ATOM 791 O O . ILE A 1 102 ? 2.851 -8.710 -2.264 1.00 98.75 102 ILE A O 1
ATOM 795 N N . VAL A 1 103 ? 1.185 -7.272 -2.714 1.00 98.62 103 VAL A N 1
ATOM 796 C CA . VAL A 1 103 ? 0.798 -7.859 -4.006 1.00 98.62 103 VAL A CA 1
ATOM 797 C C . VAL A 1 103 ? 0.822 -6.804 -5.101 1.00 98.62 103 VAL A C 1
ATOM 799 O O . VAL A 1 103 ? 0.435 -5.657 -4.890 1.00 98.62 103 VAL A O 1
ATOM 802 N N . ILE A 1 104 ? 1.238 -7.179 -6.308 1.00 98.44 104 ILE A N 1
ATOM 803 C CA . ILE A 1 104 ? 1.145 -6.280 -7.456 1.00 98.44 104 ILE A CA 1
ATOM 804 C C . ILE A 1 104 ? -0.263 -6.372 -8.036 1.00 98.44 104 ILE A C 1
ATOM 806 O O . ILE A 1 104 ? -0.655 -7.424 -8.540 1.00 98.44 104 ILE A O 1
ATOM 810 N N . HIS A 1 105 ? -0.983 -5.257 -8.008 1.00 98.25 105 HIS A N 1
ATOM 811 C CA . HIS A 1 105 ? -2.288 -5.057 -8.622 1.00 98.25 105 HIS A CA 1
ATOM 812 C C . HIS A 1 105 ? -2.190 -3.898 -9.631 1.00 98.25 105 HIS A C 1
ATOM 814 O O . HIS A 1 105 ? -2.352 -2.728 -9.266 1.00 98.25 105 HIS A O 1
ATOM 820 N N . PRO A 1 106 ? -1.887 -4.191 -10.911 1.00 97.44 106 PRO A N 1
ATOM 821 C CA . PRO A 1 106 ? -1.589 -3.176 -11.916 1.00 97.44 106 PRO A CA 1
ATOM 822 C C . PRO A 1 106 ? -2.684 -2.137 -12.143 1.00 97.44 106 PRO A C 1
ATOM 824 O O . PRO A 1 106 ? -2.367 -1.053 -12.628 1.00 97.44 106 PRO A O 1
ATOM 827 N N . GLN A 1 107 ? -3.941 -2.463 -11.842 1.00 96.56 107 GLN A N 1
ATOM 828 C CA . GLN A 1 107 ? -5.095 -1.607 -12.113 1.00 96.56 107 GLN A CA 1
ATOM 829 C C . GLN A 1 107 ? -5.352 -0.570 -11.015 1.00 96.56 107 GLN A C 1
ATOM 831 O O . GLN A 1 107 ? -6.018 0.425 -11.284 1.00 96.56 107 GLN A O 1
ATOM 836 N N . SER A 1 108 ? -4.805 -0.768 -9.807 1.00 96.75 108 SER A N 1
ATOM 837 C CA . SER A 1 108 ? -5.015 0.128 -8.658 1.00 96.75 108 SER A CA 1
ATOM 838 C C . SER A 1 108 ? -6.505 0.375 -8.337 1.00 96.75 108 SER A C 1
ATOM 840 O O . SER A 1 108 ? -6.883 1.480 -7.960 1.00 96.75 108 SER A O 1
ATOM 842 N N . ILE A 1 109 ? -7.354 -0.648 -8.519 1.00 97.94 109 ILE A N 1
ATOM 843 C CA . ILE A 1 109 ? -8.798 -0.591 -8.230 1.00 97.94 109 ILE A CA 1
ATOM 844 C C . ILE A 1 109 ? -9.101 -1.094 -6.822 1.00 97.94 109 ILE A C 1
ATOM 846 O O . ILE A 1 109 ? -9.848 -0.463 -6.077 1.00 97.94 109 ILE A O 1
ATOM 850 N N . ILE A 1 110 ? -8.535 -2.245 -6.458 1.00 98.56 110 ILE A N 1
ATOM 851 C CA . ILE A 1 110 ? -8.491 -2.686 -5.066 1.00 98.56 110 ILE A CA 1
ATOM 852 C C . ILE A 1 110 ? -7.323 -1.950 -4.426 1.00 98.56 110 ILE A C 1
ATOM 854 O O . ILE A 1 110 ? -6.187 -2.179 -4.823 1.00 98.56 110 ILE A O 1
ATOM 858 N N . HIS A 1 111 ? -7.603 -1.067 -3.470 1.00 98.50 111 HIS A N 1
ATOM 859 C CA . HIS A 1 111 ? -6.565 -0.267 -2.816 1.00 98.50 111 HIS A CA 1
ATOM 860 C C . HIS A 1 111 ? -5.817 -1.111 -1.778 1.00 98.50 111 HIS A C 1
ATOM 862 O O . HIS A 1 111 ? -4.613 -1.299 -1.889 1.00 98.50 111 HIS A O 1
ATOM 868 N N . SER A 1 112 ? -6.534 -1.765 -0.867 1.00 98.75 112 SER A N 1
ATOM 869 C CA . SER A 1 112 ? -5.981 -2.796 0.022 1.00 98.75 112 SER A CA 1
ATOM 870 C C . SER A 1 112 ? -7.047 -3.806 0.411 1.00 98.75 112 SER A C 1
ATOM 872 O O . SER A 1 112 ? -8.250 -3.577 0.231 1.00 98.75 112 SER A O 1
ATOM 874 N N . MET A 1 113 ? -6.591 -4.919 0.977 1.00 98.81 113 MET A N 1
ATOM 875 C CA . MET A 1 113 ? -7.445 -5.953 1.540 1.00 98.81 113 MET A CA 1
ATOM 876 C C . MET A 1 113 ? -6.980 -6.336 2.943 1.00 98.81 113 MET A C 1
ATOM 878 O O . MET A 1 113 ? -5.834 -6.097 3.330 1.00 98.81 113 MET A O 1
ATOM 882 N N . VAL A 1 114 ? -7.871 -6.970 3.692 1.00 98.81 114 VAL A N 1
ATOM 883 C CA . VAL A 1 114 ? -7.560 -7.632 4.959 1.00 98.81 114 VAL A CA 1
ATOM 884 C C . VAL A 1 114 ? -8.097 -9.055 4.927 1.00 98.81 114 VAL A C 1
ATOM 886 O O . VAL A 1 114 ? -9.192 -9.288 4.417 1.00 98.81 114 VAL A O 1
ATOM 889 N N . GLU A 1 115 ? -7.338 -9.998 5.471 1.00 98.75 115 GLU A N 1
ATOM 890 C CA . GLU A 1 115 ? -7.810 -11.350 5.765 1.00 98.75 115 GLU A CA 1
ATOM 891 C C . GLU A 1 115 ? -8.223 -11.419 7.236 1.00 98.75 115 GLU A C 1
ATOM 893 O O . GLU A 1 115 ? -7.493 -10.956 8.122 1.00 98.75 115 GLU A O 1
ATOM 898 N N . THR A 1 116 ? -9.384 -12.002 7.508 1.00 98.50 116 THR A N 1
ATOM 899 C CA . THR A 1 116 ? -9.878 -12.249 8.861 1.00 98.50 116 THR A CA 1
ATOM 900 C C . THR A 1 116 ? -9.482 -13.633 9.376 1.00 98.50 116 THR A C 1
ATOM 902 O O . THR A 1 116 ? -9.055 -14.514 8.630 1.00 98.50 116 THR A O 1
ATOM 905 N N . GLN A 1 117 ? -9.638 -13.863 10.682 1.00 98.00 117 GLN A N 1
ATOM 906 C CA . GLN A 1 117 ? -9.307 -15.143 11.326 1.00 98.00 117 GLN A CA 1
ATOM 907 C C . GLN A 1 117 ? -10.132 -16.346 10.842 1.00 98.00 117 GLN A C 1
ATOM 909 O O . GLN A 1 117 ? -9.793 -17.481 11.163 1.00 98.00 117 GLN A O 1
ATOM 914 N N . ASP A 1 118 ? -11.193 -16.136 10.071 1.00 97.62 118 ASP A N 1
ATOM 915 C CA . ASP A 1 118 ? -11.968 -17.187 9.403 1.00 97.62 118 ASP A CA 1
ATOM 916 C C . ASP A 1 118 ? -11.621 -17.329 7.907 1.00 97.62 118 ASP A C 1
ATOM 918 O O . ASP A 1 118 ? -12.329 -18.015 7.175 1.00 97.62 118 ASP A O 1
ATOM 922 N N . SER A 1 119 ? -10.519 -16.710 7.460 1.00 97.44 119 SER A N 1
ATOM 923 C CA . SER A 1 119 ? -10.054 -16.662 6.065 1.00 97.44 119 SER A CA 1
ATOM 924 C C . SER A 1 119 ? -10.943 -15.885 5.091 1.00 97.44 119 SER A C 1
ATOM 926 O O . SER A 1 119 ? -10.736 -15.973 3.878 1.00 97.44 119 SER A O 1
ATOM 928 N N . SER A 1 120 ? -11.894 -15.080 5.575 1.00 98.25 120 SER A N 1
ATOM 929 C CA . SER A 1 120 ? -12.575 -14.119 4.703 1.00 98.25 120 SER A CA 1
ATOM 930 C C . SER A 1 120 ? -11.612 -13.006 4.294 1.00 98.25 120 SER A C 1
ATOM 932 O O . SER A 1 120 ? -10.861 -12.487 5.116 1.00 98.25 120 SER A O 1
ATOM 934 N N . VAL A 1 121 ? -11.647 -12.608 3.023 1.00 98.62 121 VAL A N 1
ATOM 935 C CA . VAL A 1 121 ? -10.879 -11.460 2.528 1.00 98.62 121 VAL A CA 1
ATOM 936 C C . VAL A 1 121 ? -11.841 -10.322 2.229 1.00 98.62 121 VAL A C 1
ATOM 938 O O . VAL A 1 121 ? -12.749 -10.462 1.409 1.00 98.62 121 VAL A O 1
ATOM 941 N N . LEU A 1 122 ? -11.639 -9.190 2.898 1.00 98.69 122 LEU A N 1
ATOM 942 C CA . LEU A 1 122 ? -12.392 -7.961 2.673 1.00 98.69 122 LEU A CA 1
ATOM 943 C C . LEU A 1 122 ? -11.514 -6.975 1.912 1.00 98.69 122 LEU A C 1
ATOM 945 O O . LEU A 1 122 ? -10.361 -6.762 2.277 1.00 98.69 122 LEU A O 1
ATOM 949 N N . ALA A 1 123 ? -12.067 -6.374 0.864 1.00 98.69 123 ALA A N 1
ATOM 950 C CA . ALA A 1 123 ? -11.367 -5.458 -0.024 1.00 98.69 123 ALA A CA 1
ATOM 951 C C . ALA A 1 123 ? -12.120 -4.132 -0.114 1.00 98.69 123 ALA A C 1
ATOM 953 O O . ALA A 1 123 ? -13.347 -4.124 -0.250 1.00 98.69 123 ALA A O 1
ATOM 954 N N . GLN A 1 124 ? -11.393 -3.015 -0.123 1.00 98.31 124 GLN A N 1
ATOM 955 C CA . GLN A 1 124 ? -11.965 -1.724 -0.492 1.00 98.31 124 GLN A CA 1
ATOM 956 C C . GLN A 1 124 ? -11.593 -1.403 -1.940 1.00 98.31 124 GLN A C 1
ATOM 958 O O . GLN A 1 124 ? -10.423 -1.447 -2.324 1.00 98.31 124 GLN A O 1
ATOM 963 N N . LEU A 1 125 ? -12.622 -1.109 -2.738 1.00 98.12 125 LEU A N 1
ATOM 964 C CA . LEU A 1 125 ? -12.509 -0.833 -4.165 1.00 98.12 125 LEU A CA 1
ATOM 965 C C . LEU A 1 125 ? -12.894 0.612 -4.474 1.00 98.12 125 LEU A C 1
ATOM 967 O O . LEU A 1 125 ? -13.840 1.156 -3.898 1.00 98.12 125 LEU A O 1
ATOM 971 N N . GLY A 1 126 ? -12.210 1.209 -5.441 1.00 95.94 126 GLY A N 1
ATOM 972 C CA . GLY A 1 126 ? -12.567 2.499 -6.016 1.00 9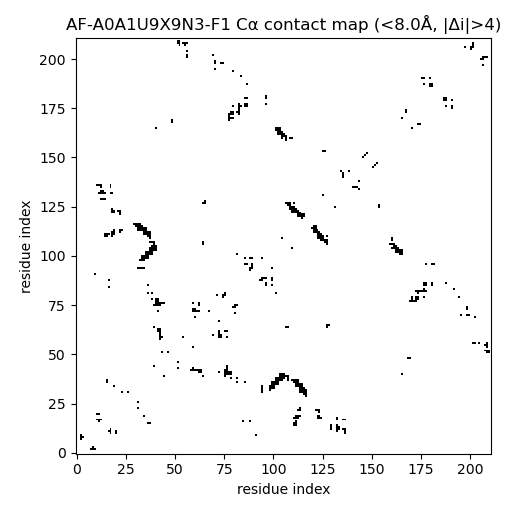5.94 126 GLY A CA 1
ATOM 973 C C . GLY A 1 126 ? -11.701 2.822 -7.223 1.00 95.94 126 GLY A C 1
ATOM 974 O O . GLY A 1 126 ? -10.736 2.123 -7.510 1.00 95.94 126 GLY A O 1
ATOM 975 N N . TRP A 1 127 ? -12.025 3.899 -7.932 1.00 95.31 127 TRP A N 1
ATOM 976 C CA . TRP A 1 127 ? -11.112 4.418 -8.949 1.00 95.31 127 TRP A CA 1
ATOM 977 C C . TRP A 1 127 ? -9.761 4.814 -8.321 1.00 95.31 127 TRP A C 1
ATOM 979 O O . TRP A 1 127 ? -9.750 5.227 -7.154 1.00 95.31 127 TRP A O 1
ATOM 989 N N . PRO A 1 128 ? -8.639 4.709 -9.062 1.00 94.38 128 PRO A N 1
ATOM 990 C CA . PRO A 1 128 ? -7.322 5.144 -8.609 1.00 94.38 128 PRO A CA 1
ATOM 991 C C . PRO A 1 128 ? -7.248 6.673 -8.580 1.00 94.38 128 PRO A C 1
ATOM 993 O O . PRO A 1 128 ? -6.666 7.315 -9.451 1.00 94.38 128 PRO A O 1
ATOM 996 N N . ASP A 1 129 ? -7.901 7.265 -7.583 1.00 93.69 129 ASP A N 1
ATOM 997 C CA . ASP A 1 129 ? -7.999 8.705 -7.401 1.00 93.69 129 ASP A CA 1
ATOM 998 C C . ASP A 1 129 ? -8.058 9.045 -5.902 1.00 93.69 129 ASP A C 1
ATOM 1000 O O . ASP A 1 129 ? -8.964 8.636 -5.170 1.00 93.69 129 ASP A O 1
ATOM 1004 N N . MET A 1 130 ? -7.077 9.833 -5.454 1.00 94.31 130 MET A N 1
ATOM 1005 C CA . MET A 1 130 ? -6.880 10.216 -4.052 1.00 94.31 130 MET A CA 1
ATOM 1006 C C . MET A 1 130 ? -8.013 11.065 -3.473 1.00 94.31 130 MET A C 1
ATOM 1008 O O . MET A 1 130 ? -8.139 11.176 -2.254 1.00 94.31 130 MET A O 1
ATOM 1012 N N . ARG A 1 131 ? -8.878 11.652 -4.307 1.00 93.94 131 ARG A N 1
ATOM 1013 C CA . ARG A 1 131 ? -10.055 12.385 -3.825 1.00 93.94 131 ARG A CA 1
ATOM 1014 C C . ARG A 1 131 ? -10.955 11.503 -2.954 1.00 93.94 131 ARG A C 1
ATOM 1016 O O . ARG A 1 131 ? -11.529 12.028 -2.006 1.00 93.94 131 ARG A O 1
ATOM 1023 N N . LEU A 1 132 ? -11.062 10.196 -3.220 1.00 94.00 132 LEU A N 1
ATOM 1024 C CA . LEU A 1 132 ? -11.889 9.288 -2.414 1.00 94.00 132 LEU A CA 1
ATOM 1025 C C . LEU A 1 132 ? -11.350 9.073 -0.993 1.00 94.00 132 LEU A C 1
ATOM 1027 O O . LEU A 1 132 ? -12.109 9.333 -0.054 1.00 94.00 132 LEU A O 1
ATOM 1031 N N . PRO A 1 133 ? -10.096 8.622 -0.783 1.00 96.62 133 PRO A N 1
ATOM 1032 C CA . PRO A 1 133 ? -9.580 8.461 0.569 1.00 96.62 133 PRO A CA 1
ATOM 1033 C C . PRO A 1 133 ? -9.523 9.801 1.313 1.00 96.62 133 PRO A C 1
ATOM 1035 O O . PRO A 1 133 ? -9.922 9.836 2.472 1.00 96.62 133 PRO A O 1
ATOM 1038 N N . ILE A 1 134 ? -9.182 10.916 0.647 1.00 97.31 134 ILE A N 1
ATOM 1039 C CA . ILE A 1 134 ? -9.225 12.260 1.253 1.00 97.31 134 ILE A CA 1
ATOM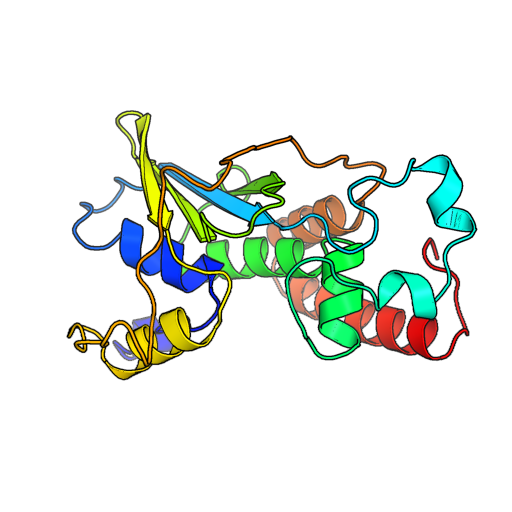 1040 C C . ILE A 1 134 ? -10.647 12.633 1.692 1.00 97.31 134 ILE A C 1
ATOM 1042 O O . ILE A 1 134 ? -10.845 13.068 2.826 1.00 97.31 134 ILE A O 1
ATOM 1046 N N . LEU A 1 135 ? -11.648 12.459 0.820 1.00 96.62 135 LEU A N 1
ATOM 1047 C CA . LEU A 1 135 ? -13.046 12.743 1.150 1.00 96.62 135 LEU A CA 1
ATOM 1048 C C . LEU A 1 135 ? -13.488 11.920 2.354 1.00 96.62 135 LEU A C 1
ATOM 1050 O O . LEU A 1 135 ? -14.099 12.463 3.271 1.00 96.62 135 LEU A O 1
ATOM 1054 N N . TYR A 1 136 ? -13.146 10.632 2.370 1.00 96.62 136 TYR A N 1
ATOM 1055 C CA . TYR A 1 136 ? -13.522 9.758 3.464 1.00 96.62 136 TYR A CA 1
ATOM 1056 C C . TYR A 1 136 ? -12.854 10.153 4.781 1.00 96.62 136 TYR A C 1
ATOM 1058 O O . TYR A 1 136 ? -13.532 10.199 5.802 1.00 96.62 136 TYR A O 1
ATOM 1066 N N . THR A 1 137 ? -11.568 10.516 4.770 1.00 97.38 137 THR A N 1
ATOM 1067 C CA . THR A 1 137 ? -10.876 11.059 5.948 1.00 97.38 137 THR A CA 1
ATOM 1068 C C . THR A 1 137 ? -11.585 12.298 6.502 1.00 97.38 137 THR A C 1
ATOM 1070 O O . THR A 1 137 ? -11.734 12.418 7.715 1.00 97.38 137 THR A O 1
ATOM 1073 N N . LEU A 1 138 ? -12.033 13.210 5.632 1.00 97.56 138 LEU A N 1
ATOM 1074 C CA . LEU A 1 138 ? -12.692 14.458 6.034 1.00 97.56 138 LEU A CA 1
ATOM 1075 C C . LEU A 1 138 ? -14.139 14.264 6.495 1.00 97.56 138 LEU A C 1
ATOM 1077 O O . LEU A 1 138 ? -14.612 15.031 7.332 1.00 97.56 138 LEU A O 1
ATOM 1081 N N . SER A 1 139 ? -14.850 13.281 5.939 1.00 97.25 139 SER A N 1
ATOM 1082 C CA . SER A 1 139 ? -16.262 13.050 6.247 1.00 97.25 139 SER A CA 1
ATOM 1083 C C . SER A 1 139 ? -16.499 11.997 7.321 1.00 97.25 139 SER A C 1
ATOM 1085 O O . SER A 1 139 ? -17.625 11.892 7.796 1.00 97.25 139 SER A O 1
ATOM 1087 N N . TRP A 1 140 ? -15.488 11.211 7.702 1.00 97.06 140 TRP A N 1
ATOM 1088 C CA . TRP A 1 140 ? -15.648 10.087 8.624 1.00 97.06 140 TRP A CA 1
ATOM 1089 C C . TRP A 1 140 ? -16.325 10.512 9.946 1.00 97.06 140 TRP A C 1
ATOM 1091 O O . TRP A 1 140 ? -15.898 11.493 10.562 1.00 97.06 140 TRP A O 1
ATOM 1101 N N . PRO A 1 141 ? -17.345 9.773 10.435 1.00 95.50 141 PRO A N 1
ATOM 1102 C CA . PRO A 1 141 ? -17.837 8.472 9.954 1.00 95.50 141 PRO A CA 1
ATOM 1103 C C . PRO A 1 141 ? -18.877 8.530 8.820 1.00 95.50 141 PRO A C 1
ATOM 1105 O O . PRO A 1 141 ? -19.322 7.482 8.353 1.00 95.50 141 PRO A O 1
ATOM 1108 N N . GLU A 1 142 ? -19.262 9.719 8.365 1.00 97.12 142 GLU A N 1
ATOM 1109 C CA . GLU A 1 142 ? -20.296 9.912 7.350 1.00 97.12 142 GLU A CA 1
ATOM 1110 C C . GLU A 1 142 ? -19.814 9.569 5.933 1.00 97.12 142 GLU A C 1
ATOM 1112 O O . GLU A 1 142 ? -18.627 9.653 5.593 1.00 97.12 142 GLU A O 1
ATOM 1117 N N . ARG A 1 143 ? -20.769 9.220 5.065 1.00 94.81 143 ARG A N 1
ATOM 1118 C CA . ARG A 1 143 ? -20.559 9.024 3.624 1.00 94.81 143 ARG A CA 1
ATOM 1119 C C . ARG A 1 143 ? -21.198 10.182 2.864 1.00 94.81 143 ARG A C 1
ATOM 1121 O O . ARG A 1 143 ? -22.404 10.395 2.954 1.00 94.81 143 ARG A O 1
ATOM 1128 N N . VAL A 1 144 ? -20.401 10.908 2.087 1.00 95.00 144 VAL A N 1
ATOM 1129 C CA . VAL A 1 144 ? -20.886 12.025 1.265 1.00 95.00 144 VAL A CA 1
ATOM 1130 C C . VAL A 1 144 ? -21.350 11.505 -0.093 1.00 95.00 144 VAL A C 1
ATOM 1132 O O . VAL A 1 144 ? -20.632 10.764 -0.763 1.00 95.00 144 VAL A O 1
ATOM 1135 N N . TYR A 1 145 ? -22.550 11.905 -0.515 1.00 94.50 145 TYR A N 1
ATOM 1136 C CA . TYR A 1 145 ? -23.050 11.602 -1.854 1.00 94.50 145 TYR A CA 1
ATOM 1137 C C . TYR A 1 145 ? -22.161 12.240 -2.931 1.00 94.50 145 TYR A C 1
ATOM 1139 O O . TYR A 1 145 ? -21.838 13.425 -2.857 1.00 94.50 145 TYR A O 1
ATOM 1147 N N . CYS A 1 146 ? -21.813 11.470 -3.960 1.00 93.75 146 CYS A N 1
ATOM 1148 C CA . CYS A 1 146 ? -21.123 11.954 -5.150 1.00 93.75 146 CYS A CA 1
ATOM 1149 C C . CYS A 1 146 ? -21.948 11.602 -6.393 1.00 93.75 146 CYS A C 1
ATOM 1151 O O . CYS A 1 146 ? -22.420 10.476 -6.537 1.00 93.75 146 CYS A O 1
ATOM 1153 N N . SER A 1 147 ? -22.132 12.576 -7.284 1.00 94.38 147 SER A N 1
ATOM 1154 C CA . SER A 1 147 ? -22.837 12.382 -8.558 1.00 94.38 147 SER A CA 1
ATOM 1155 C C . SER A 1 147 ? -21.941 11.706 -9.599 1.00 94.38 147 SER A C 1
ATOM 1157 O O . SER A 1 147 ? -20.721 11.841 -9.511 1.00 94.38 147 SER A O 1
ATOM 1159 N N . GLU A 1 148 ? -22.525 11.110 -10.644 1.00 93.94 148 GLU A N 1
ATOM 1160 C CA . GLU A 1 148 ? -21.773 10.545 -11.785 1.00 93.94 148 GLU A CA 1
ATOM 1161 C C . GLU A 1 148 ? -20.868 11.572 -12.490 1.00 93.94 148 GLU A C 1
ATOM 1163 O O . GLU A 1 148 ? -19.868 11.203 -13.093 1.00 93.94 148 GLU A O 1
ATOM 1168 N N . ILE A 1 149 ? -21.190 12.870 -12.406 1.00 91.75 149 ILE A N 1
ATOM 1169 C CA . ILE A 1 149 ? -20.379 13.947 -13.001 1.00 91.75 149 ILE A CA 1
ATOM 1170 C C . ILE A 1 149 ? -19.107 14.179 -12.177 1.00 91.75 149 ILE A C 1
ATOM 1172 O O . ILE A 1 149 ? -18.029 14.402 -12.718 1.00 91.75 149 ILE A O 1
ATOM 1176 N N . THR A 1 150 ? -19.234 14.147 -10.851 1.00 88.88 150 THR A N 1
ATOM 1177 C CA . THR A 1 150 ? -18.127 14.409 -9.918 1.00 88.88 150 THR A CA 1
ATOM 1178 C C . THR A 1 150 ? -17.281 13.167 -9.643 1.00 88.88 150 THR A C 1
ATOM 1180 O O . THR A 1 150 ? -16.064 13.273 -9.465 1.00 88.88 150 THR A O 1
ATOM 1183 N N . TRP A 1 151 ? -17.943 12.008 -9.589 1.00 92.19 151 TRP A N 1
ATOM 1184 C CA . TRP A 1 151 ? -17.388 10.703 -9.261 1.00 92.19 151 TRP A CA 1
ATOM 1185 C C . TRP A 1 151 ? -18.166 9.598 -9.995 1.00 92.19 151 TRP A C 1
ATOM 1187 O O . TRP A 1 151 ? -19.163 9.093 -9.472 1.00 92.19 151 TRP A O 1
ATOM 1197 N N . PRO A 1 152 ? -17.743 9.234 -11.214 1.00 92.44 152 PRO A N 1
ATOM 1198 C CA . PRO A 1 152 ? -18.356 8.141 -11.958 1.00 92.44 152 PRO A CA 1
ATOM 1199 C C . PRO A 1 152 ? -18.310 6.829 -11.171 1.00 92.44 152 PRO A C 1
ATOM 1201 O O . PRO A 1 152 ? -17.320 6.540 -10.488 1.00 92.44 152 PRO A O 1
ATOM 1204 N N . ARG A 1 153 ? -19.349 5.998 -11.283 1.00 93.81 153 ARG A N 1
ATOM 1205 C CA . ARG A 1 153 ? -19.340 4.652 -10.685 1.00 93.81 153 ARG A CA 1
ATOM 1206 C C . ARG A 1 153 ? -18.217 3.788 -11.247 1.00 93.81 153 ARG A C 1
ATOM 1208 O O . ARG A 1 153 ? -17.887 3.864 -12.426 1.00 93.81 153 ARG A O 1
ATOM 1215 N N . LEU A 1 154 ? -17.663 2.936 -10.387 1.00 95.25 154 LEU A N 1
ATOM 1216 C CA . LEU A 1 154 ? -16.765 1.872 -10.814 1.00 95.25 154 LEU A CA 1
ATOM 1217 C C . LEU A 1 154 ? -17.567 0.817 -11.581 1.00 95.25 154 LEU A C 1
ATOM 1219 O O . LEU A 1 154 ? -18.440 0.164 -11.006 1.00 95.25 154 LEU A O 1
ATOM 1223 N N . ASP A 1 155 ? -17.266 0.655 -12.865 1.00 94.62 155 ASP A N 1
ATOM 1224 C CA . ASP A 1 155 ? -17.879 -0.370 -13.703 1.00 94.62 155 ASP A CA 1
ATOM 1225 C C . ASP A 1 155 ? -17.045 -1.654 -13.676 1.00 94.62 155 ASP A C 1
ATOM 1227 O O . ASP A 1 155 ? -16.091 -1.828 -14.435 1.00 94.62 155 ASP A O 1
ATOM 1231 N N . LEU A 1 156 ? -17.425 -2.564 -12.777 1.00 95.19 156 LEU A N 1
ATOM 1232 C CA . LEU A 1 156 ? -16.740 -3.841 -12.577 1.00 95.19 156 LEU A CA 1
ATOM 1233 C C . LEU A 1 156 ? -16.802 -4.774 -13.796 1.00 95.19 156 LEU A C 1
ATOM 1235 O O . LEU A 1 156 ? -15.997 -5.694 -13.878 1.00 95.19 156 LEU A O 1
ATOM 1239 N N . CYS A 1 157 ? -17.728 -4.562 -14.738 1.00 96.56 157 CYS A N 1
ATOM 1240 C CA . CYS A 1 157 ? -17.828 -5.400 -15.937 1.00 96.56 157 CYS A CA 1
ATOM 1241 C C . CYS A 1 157 ? -16.806 -5.018 -17.019 1.00 96.56 157 CYS A C 1
ATOM 1243 O O . CYS A 1 157 ? -16.633 -5.770 -17.974 1.00 96.56 157 CYS A O 1
ATOM 1245 N N . ASN A 1 158 ? -16.144 -3.865 -16.877 1.00 94.25 158 ASN A N 1
ATOM 1246 C CA . ASN A 1 158 ? -15.222 -3.300 -17.865 1.00 94.25 158 ASN A CA 1
ATOM 1247 C C . ASN A 1 158 ? -13.799 -3.091 -17.314 1.00 94.25 158 ASN A C 1
ATOM 1249 O O . ASN A 1 158 ? -13.009 -2.355 -17.905 1.00 94.25 158 ASN A O 1
ATOM 1253 N N . VAL A 1 159 ? -13.461 -3.724 -16.186 1.00 94.25 159 VAL A N 1
ATOM 1254 C CA . VAL A 1 159 ? -12.119 -3.676 -15.591 1.00 94.25 159 VAL A CA 1
ATOM 1255 C C . VAL A 1 159 ? -11.626 -5.076 -15.250 1.00 94.25 159 VAL A C 1
ATOM 1257 O O . VAL A 1 159 ? -12.387 -5.923 -14.789 1.00 94.25 159 VAL A O 1
ATOM 1260 N N . ASP A 1 160 ? -10.326 -5.297 -15.424 1.00 95.75 160 ASP A N 1
ATOM 1261 C CA . ASP A 1 160 ? -9.664 -6.506 -14.945 1.00 95.75 160 ASP A CA 1
ATOM 1262 C C . ASP A 1 160 ? -9.196 -6.327 -13.499 1.00 95.75 160 ASP A C 1
ATOM 1264 O O . ASP A 1 160 ? -8.680 -5.275 -13.119 1.00 95.75 160 ASP A O 1
ATOM 1268 N N . LEU A 1 161 ? -9.295 -7.386 -12.696 1.00 97.75 161 LEU A N 1
ATOM 1269 C CA . LEU 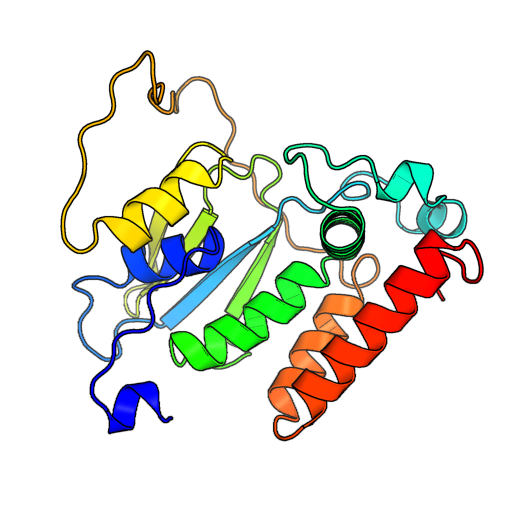A 1 161 ? -8.706 -7.441 -11.358 1.00 97.75 161 LEU 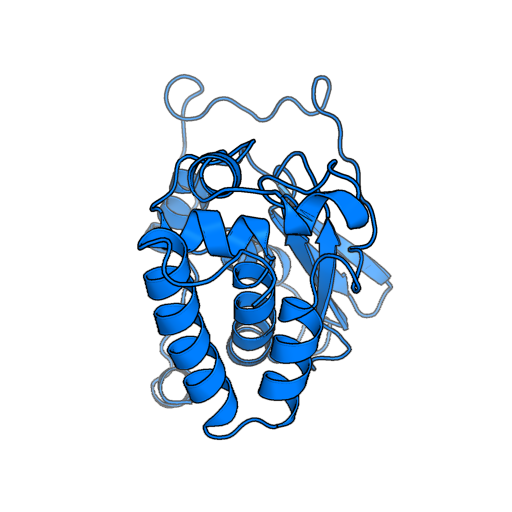A CA 1
ATOM 1270 C C . LEU A 1 161 ? -7.642 -8.535 -11.325 1.00 97.75 161 LEU A C 1
ATOM 1272 O O . LEU A 1 161 ? -7.930 -9.697 -11.047 1.00 97.75 161 LEU A O 1
ATOM 1276 N N . THR A 1 162 ? -6.400 -8.168 -11.645 1.00 98.19 162 THR A N 1
ATOM 1277 C CA . THR A 1 162 ? -5.278 -9.120 -11.692 1.00 98.19 162 THR A CA 1
ATOM 1278 C C . THR A 1 162 ? -4.304 -8.896 -10.550 1.00 98.19 162 THR A C 1
ATOM 1280 O O . THR A 1 162 ? -4.072 -7.753 -10.150 1.00 98.19 162 THR A O 1
ATOM 1283 N N . PHE A 1 163 ? -3.684 -9.984 -10.095 1.00 98.44 163 PHE A N 1
ATOM 1284 C CA . PHE A 1 163 ? -2.694 -9.977 -9.026 1.00 98.44 163 PHE A CA 1
ATOM 1285 C C . PHE A 1 163 ? -1.474 -10.804 -9.418 1.00 98.44 163 PHE A C 1
ATOM 1287 O O . PHE A 1 163 ? -1.605 -11.873 -10.015 1.00 98.44 163 PHE A O 1
ATOM 1294 N N . LYS A 1 164 ? -0.283 -10.331 -9.051 1.00 97.62 164 LYS A N 1
ATOM 1295 C CA . LYS A 1 164 ? 0.958 -11.111 -9.129 1.00 97.62 164 LYS A CA 1
ATOM 1296 C C . LYS A 1 164 ? 1.817 -10.870 -7.893 1.00 97.62 164 LYS A C 1
ATOM 1298 O O . LYS A 1 164 ? 1.743 -9.808 -7.276 1.00 97.62 164 LYS A O 1
ATOM 1303 N N . LYS A 1 165 ? 2.644 -11.853 -7.539 1.00 97.75 165 LYS A N 1
ATOM 1304 C CA . LYS A 1 165 ? 3.657 -11.665 -6.497 1.00 97.75 165 LYS A CA 1
ATOM 1305 C C . LYS A 1 165 ? 4.708 -10.654 -6.981 1.00 97.75 165 LYS A C 1
ATOM 1307 O O . LYS A 1 165 ? 5.050 -10.683 -8.168 1.00 97.75 165 LYS A O 1
ATOM 1312 N N . PRO A 1 166 ? 5.199 -9.760 -6.109 1.00 96.75 166 PRO A N 1
ATOM 1313 C CA . PRO A 1 166 ? 6.338 -8.912 -6.431 1.00 96.75 166 PRO A CA 1
ATOM 1314 C C . PRO A 1 166 ? 7.599 -9.762 -6.633 1.00 96.75 166 PRO A C 1
ATOM 1316 O O . PRO A 1 166 ? 7.754 -10.832 -6.045 1.00 96.75 166 PRO A O 1
ATOM 1319 N N . ASP A 1 167 ? 8.497 -9.279 -7.486 1.00 96.00 167 ASP A N 1
ATOM 1320 C CA . ASP A 1 167 ? 9.816 -9.871 -7.699 1.00 96.00 167 ASP A CA 1
ATOM 1321 C C . ASP A 1 167 ? 10.821 -9.187 -6.760 1.00 96.00 167 ASP A C 1
ATOM 1323 O O . ASP A 1 167 ? 11.108 -8.002 -6.913 1.00 96.00 167 ASP A O 1
ATOM 1327 N N . HIS A 1 168 ? 11.345 -9.924 -5.781 1.00 95.38 168 HIS A N 1
ATOM 1328 C CA . HIS A 1 168 ? 12.277 -9.389 -4.781 1.00 95.38 168 HIS A CA 1
ATOM 1329 C C . HIS A 1 168 ? 13.637 -8.995 -5.379 1.00 95.38 168 HIS A C 1
ATOM 1331 O O . HIS A 1 168 ? 14.303 -8.109 -4.852 1.00 95.38 168 HIS A O 1
ATOM 1337 N N . VAL A 1 169 ? 14.036 -9.583 -6.515 1.00 94.44 169 VAL A N 1
ATOM 1338 C CA . VAL A 1 169 ? 15.254 -9.168 -7.230 1.00 94.44 169 VAL A CA 1
ATOM 1339 C C . VAL A 1 169 ? 15.026 -7.821 -7.918 1.00 94.44 169 VAL A C 1
ATOM 1341 O O . VAL A 1 169 ? 15.920 -6.980 -7.961 1.00 94.44 169 VAL A O 1
ATOM 1344 N N . LYS A 1 170 ? 13.811 -7.592 -8.429 1.00 95.88 170 LYS A N 1
ATOM 1345 C CA . LYS A 1 170 ? 13.390 -6.313 -9.019 1.00 95.88 170 LYS A CA 1
ATOM 1346 C C . LYS A 1 170 ? 13.199 -5.212 -7.974 1.00 95.88 170 LYS A C 1
ATOM 1348 O O . LYS A 1 170 ? 13.489 -4.055 -8.265 1.00 95.88 170 LYS A O 1
ATOM 1353 N N . TYR A 1 171 ? 12.681 -5.566 -6.799 1.00 97.25 171 TYR A N 1
ATOM 1354 C CA . TYR A 1 171 ? 12.268 -4.628 -5.753 1.00 97.25 171 TYR A CA 1
ATOM 1355 C C . TYR A 1 171 ? 12.964 -4.915 -4.410 1.00 97.25 171 TYR A C 1
ATOM 1357 O O . TYR A 1 171 ? 12.290 -5.189 -3.414 1.00 97.25 171 TYR A O 1
ATOM 1365 N N . PRO A 1 172 ? 14.306 -4.815 -4.334 1.00 96.44 172 PRO A N 1
ATOM 1366 C CA . PRO A 1 172 ? 15.048 -5.083 -3.096 1.00 96.44 172 PRO A CA 1
ATOM 1367 C C . PRO A 1 172 ? 14.699 -4.105 -1.959 1.00 96.44 172 PRO A C 1
ATOM 1369 O O . PRO A 1 172 ? 14.908 -4.405 -0.785 1.00 96.44 172 PRO A O 1
ATOM 1372 N N . SER A 1 173 ? 14.125 -2.942 -2.290 1.00 96.50 173 SER A N 1
ATOM 1373 C CA . SER A 1 173 ? 13.595 -1.967 -1.328 1.00 96.50 173 SER A CA 1
ATOM 1374 C C . SER A 1 173 ? 12.576 -2.577 -0.360 1.00 96.50 173 SER A C 1
ATOM 1376 O O . SER A 1 173 ? 12.531 -2.180 0.805 1.00 96.50 173 SER A O 1
ATOM 1378 N N . MET A 1 174 ? 11.791 -3.561 -0.816 1.00 97.38 174 MET A N 1
ATOM 1379 C CA . MET A 1 174 ? 10.829 -4.262 0.022 1.00 97.38 174 MET A CA 1
ATOM 1380 C C . MET A 1 174 ? 11.560 -4.960 1.165 1.00 97.38 174 MET A C 1
ATOM 1382 O O . MET A 1 174 ? 11.257 -4.706 2.328 1.00 97.38 174 MET A O 1
ATOM 1386 N N . ASP A 1 175 ? 12.571 -5.771 0.852 1.00 97.81 175 ASP A N 1
ATOM 1387 C CA . ASP A 1 175 ? 13.331 -6.522 1.852 1.00 97.81 175 ASP A CA 1
ATOM 1388 C C . ASP A 1 175 ? 14.017 -5.587 2.858 1.00 97.81 175 ASP A C 1
ATOM 1390 O O . ASP A 1 175 ? 13.998 -5.852 4.063 1.00 97.81 175 ASP A O 1
ATOM 1394 N N . LEU A 1 176 ? 14.546 -4.451 2.385 1.00 98.19 176 LEU A N 1
ATOM 1395 C CA . LEU A 1 176 ? 15.103 -3.404 3.247 1.00 98.19 176 LEU A CA 1
ATOM 1396 C C . LEU A 1 176 ? 14.052 -2.822 4.199 1.00 98.19 176 LEU A C 1
ATOM 1398 O O . LEU A 1 176 ? 14.344 -2.621 5.378 1.00 98.19 176 LEU A O 1
ATOM 1402 N N . ALA A 1 177 ? 12.830 -2.584 3.720 1.00 98.56 177 ALA A N 1
ATOM 1403 C CA . ALA A 1 177 ? 11.743 -2.058 4.535 1.00 98.56 177 ALA A CA 1
ATOM 1404 C C . ALA A 1 177 ? 11.266 -3.051 5.598 1.00 98.56 177 ALA A C 1
ATOM 1406 O O . ALA A 1 177 ? 11.162 -2.678 6.768 1.00 98.56 177 ALA A O 1
ATOM 1407 N N . TYR A 1 178 ? 11.070 -4.324 5.243 1.00 98.62 178 TYR A N 1
ATOM 1408 C CA . TYR A 1 178 ? 10.758 -5.366 6.226 1.00 98.62 178 TYR A CA 1
ATOM 1409 C C . TYR A 1 178 ? 11.889 -5.522 7.255 1.00 98.62 178 TYR A C 1
ATOM 1411 O O . TYR A 1 178 ? 11.624 -5.656 8.449 1.00 98.62 178 TYR A O 1
ATOM 1419 N N . ALA A 1 179 ? 13.156 -5.477 6.831 1.00 98.50 179 ALA A N 1
ATOM 1420 C CA . ALA A 1 179 ? 14.298 -5.554 7.741 1.00 98.50 179 ALA A CA 1
ATOM 1421 C C . ALA A 1 179 ? 14.365 -4.348 8.694 1.00 98.50 179 ALA A C 1
ATOM 1423 O O . ALA A 1 179 ? 14.536 -4.529 9.900 1.00 98.50 179 ALA A O 1
ATOM 1424 N N . ALA A 1 180 ? 14.184 -3.129 8.180 1.00 98.62 180 ALA A N 1
ATOM 1425 C CA . ALA A 1 180 ? 14.168 -1.912 8.988 1.00 98.62 180 ALA A CA 1
ATOM 1426 C C . ALA A 1 180 ? 12.986 -1.885 9.963 1.00 98.62 180 ALA A C 1
ATOM 1428 O O . ALA A 1 180 ? 13.157 -1.508 11.123 1.00 98.62 180 ALA A O 1
ATOM 1429 N N . GLY A 1 181 ? 11.810 -2.323 9.510 1.00 98.38 181 GLY A N 1
ATOM 1430 C CA . GLY A 1 181 ? 10.622 -2.468 10.338 1.00 98.38 181 GLY A CA 1
ATOM 1431 C C . GLY A 1 181 ? 10.851 -3.422 11.510 1.00 98.38 181 GLY A C 1
ATOM 1432 O O . GLY A 1 181 ? 10.637 -3.040 12.662 1.00 98.38 181 GLY A O 1
ATOM 1433 N N . ARG A 1 182 ? 11.370 -4.628 11.237 1.00 98.06 182 ARG A N 1
ATOM 1434 C CA . ARG A 1 182 ? 11.697 -5.630 12.269 1.00 98.06 182 ARG A CA 1
ATOM 1435 C C . ARG A 1 182 ? 12.801 -5.167 13.222 1.00 98.06 182 ARG A C 1
ATOM 1437 O O . ARG A 1 182 ? 12.739 -5.468 14.409 1.00 98.06 182 ARG A O 1
ATOM 1444 N N . ALA A 1 183 ? 13.801 -4.437 12.724 1.00 98.12 183 ALA A N 1
ATOM 1445 C CA . ALA A 1 183 ? 14.826 -3.829 13.573 1.00 98.12 183 ALA A CA 1
ATOM 1446 C C . ALA A 1 183 ? 14.234 -2.758 14.507 1.00 98.12 183 ALA A C 1
ATOM 1448 O O . ALA A 1 183 ? 14.698 -2.591 15.636 1.00 98.12 183 ALA A O 1
ATOM 1449 N N . GLY A 1 184 ? 13.200 -2.048 14.046 1.00 95.25 184 GLY A N 1
ATOM 1450 C CA . GLY A 1 184 ? 12.484 -1.042 14.815 1.00 95.25 184 GLY A CA 1
ATO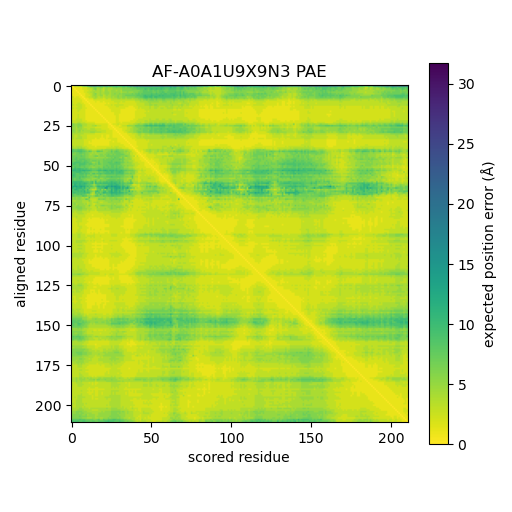M 1451 C C . GLY A 1 184 ? 13.379 0.118 15.257 1.00 95.25 184 GLY A C 1
ATOM 1452 O O . GLY A 1 184 ? 14.353 0.491 14.596 1.00 95.25 184 GLY A O 1
ATOM 1453 N N . GLY A 1 185 ? 13.031 0.727 16.393 1.00 95.00 185 GLY A N 1
ATOM 1454 C CA . GLY A 1 185 ? 13.776 1.858 16.944 1.00 95.00 185 GLY A CA 1
ATOM 1455 C C . GLY A 1 185 ? 13.865 3.021 15.952 1.00 95.00 185 GLY A C 1
ATOM 1456 O O . GLY A 1 185 ? 12.850 3.508 15.463 1.00 95.00 185 GLY A O 1
ATOM 1457 N N . THR A 1 186 ? 15.083 3.475 15.660 1.00 97.25 186 THR A N 1
ATOM 1458 C CA . THR A 1 186 ? 15.336 4.557 14.696 1.00 97.25 186 THR A CA 1
ATOM 1459 C C . THR A 1 186 ? 15.553 4.063 13.266 1.00 97.25 186 THR A C 1
ATOM 1461 O O . THR A 1 186 ? 15.678 4.890 12.364 1.00 97.25 186 THR A O 1
ATOM 1464 N N . MET A 1 187 ? 15.594 2.747 13.028 1.00 98.50 187 MET A N 1
ATOM 1465 C CA . MET A 1 187 ? 15.998 2.188 11.734 1.00 98.50 187 MET A CA 1
ATOM 1466 C C . MET A 1 187 ? 15.022 2.543 10.608 1.00 98.50 187 MET A C 1
ATOM 1468 O O . MET A 1 187 ? 15.448 2.817 9.491 1.00 98.50 187 MET A O 1
ATOM 1472 N N . THR A 1 188 ? 13.723 2.626 10.901 1.00 97.88 188 THR A N 1
ATOM 1473 C CA . THR A 1 188 ? 12.701 3.055 9.931 1.00 97.88 188 THR A CA 1
ATOM 1474 C C . THR A 1 188 ? 12.904 4.511 9.495 1.00 97.88 188 THR A C 1
ATOM 1476 O O . THR A 1 188 ? 12.790 4.832 8.313 1.00 97.88 188 THR A O 1
ATOM 1479 N N . GLY A 1 189 ? 13.308 5.386 10.422 1.00 97.94 189 GLY A N 1
ATOM 1480 C CA . GLY A 1 189 ? 13.686 6.769 10.125 1.00 97.94 189 GLY A CA 1
ATOM 1481 C C . GLY A 1 189 ? 14.994 6.875 9.334 1.00 97.94 189 GLY A C 1
ATOM 1482 O O . GLY A 1 189 ? 15.080 7.674 8.404 1.00 97.94 189 GLY A O 1
ATOM 1483 N N . VAL A 1 190 ? 15.991 6.040 9.655 1.00 98.56 190 VAL A N 1
ATOM 1484 C CA . VAL A 1 190 ? 17.249 5.945 8.888 1.00 98.56 190 VAL A CA 1
ATOM 1485 C C . VAL A 1 190 ? 16.968 5.511 7.451 1.00 98.56 190 VAL A C 1
ATOM 1487 O O . VAL A 1 190 ? 17.452 6.154 6.524 1.00 98.56 190 VAL A O 1
ATOM 1490 N N . LEU A 1 191 ? 16.148 4.474 7.263 1.00 98.56 191 LEU A N 1
ATOM 1491 C CA . LEU A 1 191 ? 15.745 3.980 5.950 1.00 98.56 191 LEU A CA 1
ATOM 1492 C C . LEU A 1 191 ? 15.023 5.068 5.140 1.00 98.56 191 LEU A C 1
ATOM 1494 O O . LEU A 1 191 ? 15.373 5.310 3.987 1.00 98.56 191 LEU A O 1
ATOM 1498 N N . SER A 1 192 ? 14.060 5.763 5.755 1.00 98.19 192 SER A N 1
ATOM 1499 C CA . SER A 1 192 ? 13.338 6.862 5.105 1.00 98.19 192 SER A CA 1
ATOM 1500 C C . SER A 1 192 ? 14.276 7.994 4.678 1.00 98.19 192 SER A C 1
ATOM 1502 O O . SER A 1 192 ? 14.144 8.503 3.567 1.00 98.19 192 SER A O 1
ATOM 1504 N N . ALA A 1 193 ? 15.226 8.389 5.532 1.00 98.44 193 ALA A N 1
ATOM 1505 C CA . ALA A 1 193 ? 16.179 9.454 5.223 1.00 98.44 193 ALA A CA 1
ATOM 1506 C C . ALA A 1 193 ? 17.184 9.041 4.135 1.00 98.44 193 ALA A C 1
ATOM 1508 O O . ALA A 1 193 ? 17.512 9.843 3.259 1.00 98.44 193 ALA A O 1
ATOM 1509 N N . ALA A 1 194 ? 17.649 7.788 4.165 1.00 98.31 194 ALA A N 1
ATOM 1510 C CA . ALA A 1 194 ? 18.520 7.236 3.135 1.00 98.31 194 ALA A CA 1
ATOM 1511 C C . ALA A 1 194 ? 17.824 7.221 1.766 1.00 98.31 194 ALA A C 1
ATOM 1513 O O . ALA A 1 194 ? 18.420 7.658 0.785 1.00 98.31 194 ALA A O 1
ATOM 1514 N N . ASN A 1 195 ? 16.552 6.809 1.711 1.00 98.25 195 ASN A N 1
ATOM 1515 C CA . ASN A 1 195 ? 15.764 6.841 0.479 1.00 98.25 195 ASN A CA 1
ATOM 1516 C C . ASN A 1 195 ? 15.557 8.254 -0.053 1.00 98.25 195 ASN A C 1
ATOM 1518 O O . ASN A 1 195 ? 15.749 8.485 -1.240 1.00 98.25 195 ASN A O 1
ATOM 1522 N N . GLU A 1 196 ? 15.215 9.210 0.815 1.00 98.12 196 GLU A N 1
ATOM 1523 C CA . GLU A 1 196 ? 15.066 10.611 0.407 1.00 98.12 196 GLU A CA 1
ATOM 1524 C C . GLU A 1 196 ? 16.336 11.103 -0.304 1.00 98.12 196 GLU A C 1
ATOM 1526 O O . GLU A 1 196 ? 16.266 11.688 -1.386 1.00 98.12 196 GLU A O 1
ATOM 1531 N N . LYS A 1 197 ? 17.511 10.782 0.258 1.00 98.31 197 LYS A N 1
ATOM 1532 C CA . LYS A 1 197 ? 18.789 11.173 -0.335 1.00 98.31 197 LYS A CA 1
ATOM 1533 C C . LYS A 1 197 ? 19.121 10.401 -1.614 1.00 98.31 197 LYS A C 1
ATOM 1535 O O . LYS A 1 197 ? 19.627 11.004 -2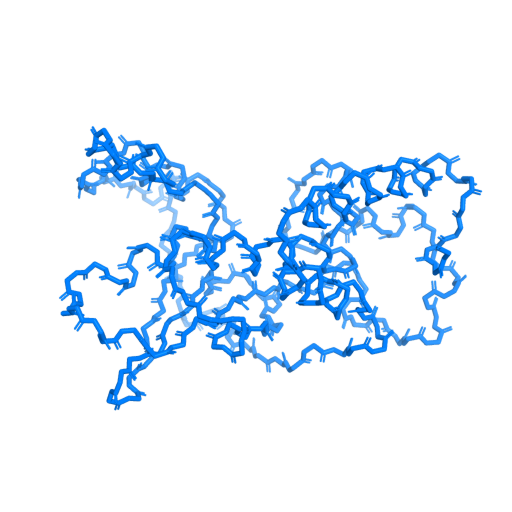.559 1.00 98.31 197 LYS A O 1
ATOM 1540 N N . ALA A 1 198 ? 18.839 9.100 -1.658 1.00 98.19 198 ALA A N 1
ATOM 1541 C CA . ALA A 1 198 ? 19.058 8.269 -2.838 1.00 98.19 198 ALA A CA 1
ATOM 1542 C C . ALA A 1 198 ? 18.197 8.743 -4.018 1.00 98.19 198 ALA A C 1
ATOM 1544 O O . ALA A 1 198 ? 18.711 8.956 -5.112 1.00 98.19 198 ALA A O 1
ATOM 1545 N N . VAL A 1 199 ? 16.911 9.018 -3.787 1.00 98.38 199 VAL A N 1
ATOM 1546 C CA . VAL A 1 199 ? 15.994 9.521 -4.817 1.00 98.38 199 VAL A CA 1
ATOM 1547 C C . VAL A 1 199 ? 16.407 10.909 -5.306 1.00 98.38 199 VAL A C 1
ATOM 1549 O O . VAL A 1 199 ? 16.393 11.146 -6.512 1.00 98.38 199 VAL A O 1
ATOM 1552 N N . GLU A 1 200 ? 16.827 11.812 -4.412 1.00 98.50 200 GLU A N 1
ATOM 1553 C CA . GLU A 1 200 ? 17.403 13.108 -4.800 1.00 98.50 200 GLU A CA 1
ATOM 1554 C C . GLU A 1 200 ? 18.625 12.919 -5.714 1.00 98.50 200 GLU A C 1
ATOM 1556 O O . GLU A 1 200 ? 18.692 13.504 -6.793 1.00 98.50 200 GLU A O 1
ATOM 1561 N N . MET A 1 201 ? 19.574 12.061 -5.322 1.00 98.62 201 MET A N 1
ATOM 1562 C CA . MET A 1 201 ? 20.780 11.783 -6.107 1.00 98.62 201 MET A CA 1
ATOM 1563 C C . MET A 1 201 ? 20.468 11.117 -7.449 1.00 98.62 201 MET A C 1
ATOM 1565 O O . MET A 1 201 ? 21.118 11.442 -8.441 1.00 98.62 201 MET A O 1
ATOM 1569 N N . PHE A 1 202 ? 19.478 10.227 -7.503 1.00 98.44 202 PHE A N 1
ATOM 1570 C CA . PHE A 1 202 ? 19.036 9.595 -8.741 1.00 98.44 202 PHE A CA 1
ATOM 1571 C C . PHE A 1 202 ? 18.383 10.616 -9.674 1.00 98.44 202 PHE A C 1
ATOM 1573 O O . PHE A 1 202 ? 18.754 10.683 -10.840 1.00 98.44 202 PHE A O 1
ATOM 1580 N N . ILE A 1 203 ? 17.469 11.457 -9.171 1.00 98.06 203 ILE A N 1
ATOM 1581 C CA . ILE A 1 203 ? 16.809 12.517 -9.954 1.00 98.06 203 ILE A CA 1
ATOM 1582 C C . ILE A 1 203 ? 17.822 13.531 -10.499 1.00 98.06 203 ILE A C 1
ATOM 1584 O O . ILE A 1 203 ? 17.653 14.008 -11.621 1.00 98.06 203 ILE A O 1
ATOM 1588 N N . ASP A 1 204 ? 18.867 13.829 -9.727 1.00 98.19 204 ASP A N 1
ATOM 1589 C CA . ASP A 1 204 ? 19.997 14.672 -10.131 1.00 98.19 204 ASP A CA 1
ATOM 1590 C C . ASP A 1 204 ? 21.003 13.949 -11.053 1.00 98.19 204 ASP A C 1
ATOM 1592 O O . ASP A 1 204 ? 22.053 14.509 -11.367 1.00 98.19 204 ASP A O 1
ATOM 1596 N N . GLU A 1 205 ? 20.717 12.706 -11.456 1.00 97.44 205 GLU A N 1
ATOM 1597 C CA . GLU A 1 205 ? 21.559 11.851 -12.307 1.00 97.44 205 GLU A CA 1
ATOM 1598 C C . GLU A 1 205 ? 22.979 11.614 -11.746 1.00 97.44 205 GLU A C 1
ATOM 1600 O O . GLU A 1 205 ? 23.927 11.359 -12.489 1.00 97.44 205 GLU A O 1
ATOM 1605 N N . LYS A 1 206 ? 23.141 11.680 -10.416 1.00 98.12 206 LYS A N 1
ATOM 1606 C CA . LYS A 1 206 ? 24.411 11.442 -9.698 1.00 98.12 206 LYS A CA 1
ATOM 1607 C C . LYS A 1 206 ? 24.658 9.966 -9.389 1.00 98.12 206 LYS A C 1
ATOM 1609 O O . LYS A 1 206 ? 25.806 9.592 -9.161 1.00 98.12 206 LYS A O 1
ATOM 1614 N N . ILE A 1 207 ? 23.598 9.161 -9.352 1.00 97.50 207 ILE A N 1
ATOM 1615 C CA . ILE A 1 207 ? 23.638 7.701 -9.191 1.00 97.50 207 ILE A CA 1
ATOM 1616 C C . ILE A 1 207 ? 22.735 7.039 -10.235 1.00 97.50 207 ILE A C 1
ATOM 1618 O O . ILE A 1 207 ? 21.847 7.690 -10.796 1.00 97.50 207 ILE A O 1
ATOM 1622 N N . SER A 1 208 ? 22.967 5.759 -10.518 1.00 96.06 208 SER A N 1
ATOM 1623 C CA . SER A 1 208 ? 22.087 4.960 -11.372 1.00 96.06 208 SER A CA 1
ATOM 1624 C C . SER A 1 208 ? 20.905 4.381 -10.583 1.00 96.06 208 SER A C 1
ATOM 1626 O O . SER A 1 208 ? 20.826 4.517 -9.370 1.00 96.06 208 SER A O 1
ATOM 1628 N N . TYR A 1 209 ? 19.952 3.749 -11.275 1.00 95.75 209 TYR A N 1
ATOM 1629 C CA . TYR A 1 209 ? 18.748 3.192 -10.640 1.00 95.75 209 TYR A CA 1
ATOM 1630 C C . TYR A 1 209 ? 19.030 2.012 -9.690 1.00 95.75 209 TYR A C 1
ATOM 1632 O O . TYR A 1 209 ? 18.211 1.724 -8.823 1.00 95.75 209 TYR A O 1
ATOM 1640 N N . LEU A 1 210 ? 20.150 1.305 -9.882 1.00 93.69 210 LEU A N 1
ATOM 1641 C CA . LEU A 1 210 ? 20.520 0.127 -9.087 1.00 93.69 210 LEU A CA 1
ATOM 1642 C C . LEU A 1 210 ? 21.623 0.408 -8.049 1.00 93.69 210 LEU A C 1
ATOM 1644 O O . LEU A 1 210 ? 22.055 -0.538 -7.391 1.00 93.69 210 LEU A O 1
ATOM 1648 N N . ASP A 1 211 ? 22.083 1.658 -7.937 1.00 90.12 211 ASP A N 1
ATOM 1649 C CA . ASP A 1 211 ? 23.009 2.108 -6.884 1.00 90.12 211 ASP A CA 1
ATOM 1650 C C . ASP A 1 211 ? 22.234 2.513 -5.619 1.00 90.12 211 ASP A C 1
ATOM 1652 O O . ASP A 1 211 ? 22.713 2.188 -4.508 1.00 90.12 211 ASP A O 1
#

Secondary structure (DSSP, 8-state):
-HHHHTTPPP---SHHHHHHHHHTTTPPTT-EEEEEEEE---TTTTS-GGGGGG--HHHHT--SS----HHHHHHHHHTHHHHHHHHHHHHHH---GGGEEEEE-TT--EEEEEEETTS-EEEEE--S-THHHHHHHHHTTS-----TTTS----GGG-----B---TTT-HHHHHHHHHHHH-TTHHHHHHHHHHHHHHHHHTTSS-TT-

Nearest PDB structures (foldseek):
  2jd0-assembly1_A  TM=9.288E-01  e=2.122E-21  Mycobacterium tuberculosis H37Rv
  4ooe-assembly1_B  TM=9.312E-01  e=1.153E-20  Mycobacterium tuberculosis H37Rv
  2c82-assembly1_A  TM=9.260E-01  e=1.916E-20  Mycobacterium tuberculosis H37Rv
  4oof-assembly1_B  TM=9.341E-01  e=4.999E-20  Mycobacterium tuberculosis H37Rv
  2y1c-assembly1_A  TM=8.914E-01  e=2.048E-19  Mycobacterium tuberculosis H37Rv

GO terms:
  GO:0009751 response to salicylic acid (P, IEP)
  GO:0009753 response to jasmonic acid (P, IEP)
  GO:0010225 response to UV-C (P, IEP)

Sequence (211 aa):
PLAKKHNVKILPADSEHSAIFQCIQGLPEGALRRIILTASGGAFRDLPVEKLKEVKVADALKHPNWNMGKKITVDSATLFNKGLEVIEAHYLFGAEYDDIEIVIHPQSIIHSMVETQDSSVLAQLGWPDMRLPILYTLSWPERVYCSEITWPRLDLCNVDLTFKKPDHVKYPSMDLAYAAGRAGGTMTGVLSAANEKAVEMFIDEKISYLD

InterPro domains:
  IPR003821 1-deoxy-D-xylulose 5-phosphate reductoisomerase [PTHR30525] (1-211)
  IPR003821 1-deoxy-D-xylulose 5-phosphate reductoisomerase [TIGR00243] (2-211)
  IPR013644 1-deoxy-D-xylulose 5-phosphate reductoisomerase, C-terminal [PF08436] (10-93)
  IPR026877 DXP reductoisomerase, C-terminal domain [PF13288] (125-211)
  IPR036169 DXP reductoisomerase, C-terminal domain superfamily [SSF69055] (160-211)

Organism: Thymus vulgaris (NCBI:txid49992)

pLDDT: mean 96.3, std 2.8, range [75.19, 98.88]

Solvent-accessible surface area (backbone atoms only — not comparable to full-atom values): 11994 Å² total; per-residue (Å²): 110,66,43,69,75,66,74,47,85,85,70,47,48,52,55,41,54,27,17,39,59,58,54,53,61,88,59,60,89,82,32,74,55,32,41,38,42,47,35,56,39,31,43,48,62,88,53,63,66,88,55,47,81,73,54,48,59,80,52,34,61,48,43,85,83,61,93,69,58,68,67,60,27,40,25,32,35,38,35,38,51,58,18,51,47,53,47,48,44,29,75,75,71,67,46,54,75,93,32,51,43,72,35,29,22,70,70,39,36,58,29,11,28,35,31,31,73,84,71,49,75,41,68,31,74,48,72,74,52,66,66,56,26,42,49,44,49,75,40,59,94,53,84,80,90,68,50,66,88,83,44,60,77,80,60,73,92,80,56,79,91,59,78,44,78,69,55,60,88,70,25,51,42,36,59,52,28,55,50,24,44,75,69,32,89,64,38,49,58,50,51,54,53,51,47,55,52,50,50,52,34,29,70,69,66,75,44,60,81,82,111

Radius of gyration: 17.66 Å; Cα contacts (8 Å, |Δi|>4): 323; chains: 1; bounding box: 48×32×44 Å

Mean predicted aligned error: 3.66 Å

Foldseek 3Di:
DVCVVVVHDDQDLQLLVLFVVVQCVPPDPQFFQAKEAEALLAQCNPPDLVCQQPDALVSLCDGPADDDDSLVSNCSPQVLVVLLVLLVCCVNPVDDSVRYHYKYWNQCFFRIWTATPVRDIDTDGFHNDSCVSVVCSVQPPDDDDDDCVRGNDDDPVPDDGDIDHDDCSSRVSNVLSSVQSVVDDCSSVVSVVVSVVVSVCRNVVVDGSVD